Protein AF-A0A4R3YUC1-F1 (afdb_monomer_lite)

Organism: NCBI:txid1796628

Radius of gyration: 24.01 Å; chains: 1; bounding box: 69×37×68 Å

pLDDT: mean 78.68, std 10.31, ra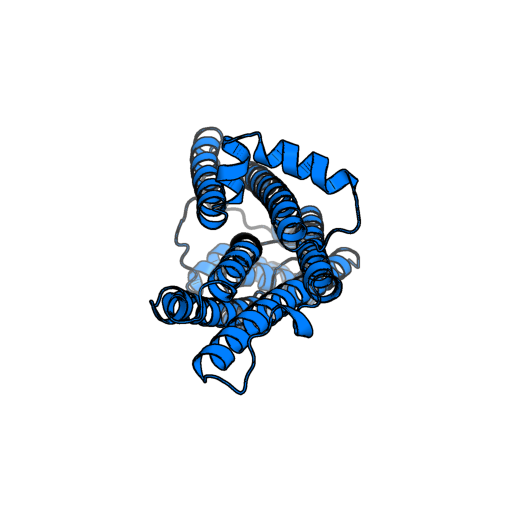nge [43.38, 93.25]

Foldseek 3Di:
DVFLVLLLLLLLLLLDAAPLSVVSSVVVSVVLVVCCVVDPDSLVSSVVVHDSVVVNVVSPRDDPDLFDFDVVQVVVLVVVLLVVLLVLLVVLLLQLCVVLVLDPDPCSVVVVVVLVVDPVSVVCSQCVQVVLVVSVVVSVVSSVVVCVVVPDDSDDPRDRDSVVSVVRDTSLFFDHCHVVVVLVVVVVVLVVVVCVLVPDCLLVVVDPPLSVLLSSLVSSLSSLSSVLVVLVVVVSPDRGDDPVNLVSLLVSLVVLLVSLVSCCPRSVCVNPNQDDPPPDPSSVVSNCSSVVSSVSSNVSSVVSNVSSVVSNVVVPVD

Sequence (318 aa):
MNDLLERYLGAVCSYFLGFKKKRVYDDLKYHIQSSVHQYDDLEDLLVNYGHPRSIALSYGYRPIIQHIFNPKVVSIIERIVLLISGIYLFFSTLFYLEQFNCLPFQDSHQVIATLNTSNIIALLLSHPFLVMISIAVIAIISLILADQKYKVSQEIDPLWSLQKLYDLPHQSHYPSHVAETIFMIIFTIFFIFYSIFFSRDIIIQIQHESYQMIHLMTYFFQPFIMIIFVDYIIDITKKIYTKKYLKYSTLINLFTLISLTIFVVNSGFLHDYLLPLNININYTFVNFFIIGALIMIYTISLYKLLRNLKSYRSLFRS

Structure (mmCIF, N/CA/C/O backbone):
data_AF-A0A4R3YUC1-F1
#
_entry.id   AF-A0A4R3YUC1-F1
#
loop_
_atom_site.group_PDB
_atom_site.id
_atom_site.type_symbol
_atom_site.label_atom_id
_atom_site.label_alt_id
_atom_site.label_comp_id
_atom_site.label_asym_id
_atom_site.label_entity_id
_atom_site.label_seq_id
_atom_site.pdbx_PDB_ins_code
_atom_site.Cartn_x
_atom_site.Cartn_y
_atom_site.Cartn_z
_atom_site.occupancy
_atom_site.B_iso_or_equiv
_atom_site.auth_seq_id
_atom_site.auth_comp_id
_atom_site.auth_asym_id
_atom_site.auth_atom_id
_atom_site.pdbx_PDB_model_num
ATOM 1 N N . MET A 1 1 ? -28.752 11.042 16.484 1.00 49.59 1 MET A N 1
ATOM 2 C CA . MET A 1 1 ? -29.026 9.598 16.665 1.00 49.59 1 MET A CA 1
ATOM 3 C C . MET A 1 1 ? -28.134 8.671 15.831 1.00 49.59 1 MET A C 1
ATOM 5 O O . MET A 1 1 ? -27.665 7.704 16.401 1.00 49.59 1 MET A O 1
ATOM 9 N N . ASN A 1 2 ? -27.820 8.934 14.550 1.00 69.19 2 ASN A N 1
ATOM 10 C CA . ASN A 1 2 ? -26.999 7.998 13.746 1.00 69.19 2 ASN A CA 1
ATOM 11 C C . ASN A 1 2 ? -25.473 8.053 13.972 1.00 69.19 2 ASN A C 1
ATOM 13 O O . ASN A 1 2 ? -24.810 7.047 13.759 1.00 69.19 2 ASN A O 1
ATOM 17 N N . ASP A 1 3 ? -24.892 9.183 14.386 1.00 82.19 3 ASP A N 1
ATOM 18 C CA . ASP A 1 3 ? -23.424 9.334 14.362 1.00 82.19 3 ASP A CA 1
ATOM 19 C C . ASP A 1 3 ? -22.695 8.415 15.360 1.00 82.19 3 ASP A C 1
ATOM 21 O O . ASP A 1 3 ? -21.723 7.755 15.006 1.00 82.19 3 ASP A O 1
ATOM 25 N N . LEU A 1 4 ? -23.201 8.291 16.592 1.00 86.56 4 LEU A N 1
ATOM 26 C CA . LEU A 1 4 ? -22.582 7.441 17.615 1.00 86.56 4 LEU A CA 1
ATOM 27 C C . LEU A 1 4 ? -22.633 5.950 17.246 1.00 86.56 4 LEU A C 1
ATOM 29 O O . LEU A 1 4 ? -21.645 5.233 17.408 1.00 86.56 4 LEU A O 1
ATOM 33 N N . LEU A 1 5 ? -23.758 5.507 16.674 1.00 88.81 5 LEU A N 1
ATOM 34 C CA . LEU A 1 5 ? -23.901 4.163 16.121 1.00 88.81 5 LEU A CA 1
ATOM 35 C C . LEU A 1 5 ? -22.882 3.922 15.001 1.00 88.81 5 LEU A C 1
ATOM 37 O O . LEU A 1 5 ? -22.186 2.912 15.016 1.00 88.81 5 LEU A O 1
ATOM 41 N N . GLU A 1 6 ? -22.744 4.852 14.054 1.00 88.81 6 GLU A N 1
ATOM 42 C CA . GLU A 1 6 ? -21.788 4.717 12.946 1.00 88.81 6 GLU A CA 1
ATOM 43 C C . GLU A 1 6 ? -20.324 4.737 13.416 1.00 88.81 6 GLU A C 1
ATOM 45 O O . GLU A 1 6 ? -19.490 4.008 12.867 1.00 88.81 6 GLU A O 1
ATOM 50 N N . ARG A 1 7 ? -19.996 5.506 14.464 1.00 87.62 7 ARG A N 1
ATOM 51 C CA . ARG A 1 7 ? -18.677 5.479 15.124 1.00 87.62 7 ARG A CA 1
ATOM 52 C C . ARG A 1 7 ? -18.388 4.121 15.750 1.00 87.62 7 ARG A C 1
ATOM 54 O O . ARG A 1 7 ? -17.305 3.569 15.540 1.00 87.62 7 ARG A O 1
ATOM 61 N N . TYR A 1 8 ? -19.358 3.570 16.474 1.00 89.31 8 TYR A N 1
ATOM 62 C CA . TYR A 1 8 ? -19.240 2.269 17.122 1.00 89.31 8 TYR A CA 1
ATOM 63 C C . TYR A 1 8 ? -19.122 1.125 16.107 1.00 89.31 8 TYR A C 1
ATOM 65 O O . TYR A 1 8 ? -18.185 0.324 16.169 1.00 89.31 8 TYR A O 1
ATOM 73 N N . LEU A 1 9 ? -20.007 1.102 15.106 1.00 89.75 9 LEU A N 1
ATOM 74 C CA . LEU A 1 9 ? -19.944 0.163 13.985 1.00 89.75 9 LEU A CA 1
ATOM 75 C C . LEU A 1 9 ? -18.605 0.283 13.250 1.00 89.75 9 LEU A C 1
ATOM 77 O O . LEU A 1 9 ? -17.975 -0.732 12.956 1.00 89.75 9 LEU A O 1
ATOM 81 N N . GLY A 1 10 ? -18.131 1.508 12.999 1.00 86.06 10 GLY A N 1
ATOM 82 C CA . GLY A 1 10 ? -16.818 1.777 12.412 1.00 86.06 10 GLY A CA 1
ATOM 83 C C . GLY A 1 10 ? -15.670 1.175 13.226 1.00 86.06 10 GLY A C 1
ATOM 84 O O . GLY A 1 10 ? -14.798 0.514 12.655 1.00 86.06 10 GLY A O 1
ATOM 85 N N . ALA A 1 11 ? -15.713 1.320 14.553 1.00 86.81 11 ALA A N 1
ATOM 86 C CA . ALA A 1 11 ? -14.717 0.772 15.469 1.00 86.81 11 ALA A CA 1
ATOM 87 C C . ALA A 1 11 ? -14.674 -0.764 15.437 1.00 86.81 11 ALA A C 1
ATOM 89 O O . ALA A 1 11 ? -13.589 -1.336 15.302 1.00 86.81 11 ALA A O 1
ATOM 90 N N . VAL A 1 12 ? -15.827 -1.441 15.497 1.00 88.56 12 VAL A N 1
ATOM 91 C CA . VAL A 1 12 ? -15.905 -2.914 15.398 1.00 88.56 12 VAL A CA 1
ATOM 92 C C . VAL A 1 12 ? -15.454 -3.385 14.015 1.00 88.56 12 VAL A C 1
ATOM 94 O O . VAL A 1 12 ? -14.638 -4.299 13.882 1.00 88.56 12 VAL A O 1
ATOM 97 N N . CYS A 1 13 ? -15.929 -2.721 12.963 1.00 87.94 13 CYS A N 1
ATOM 98 C CA . CYS A 1 13 ? -15.628 -3.088 11.585 1.00 87.94 13 CYS A CA 1
ATOM 99 C C . CYS A 1 13 ? -14.166 -2.828 11.200 1.00 87.94 13 CYS A C 1
ATOM 101 O O . CYS A 1 13 ? -13.683 -3.429 10.242 1.00 87.94 13 CYS A O 1
ATOM 103 N N . SER A 1 14 ? -13.438 -1.976 11.930 1.00 84.81 14 SER A N 1
ATOM 104 C CA . SER A 1 14 ? -12.004 -1.729 11.702 1.00 84.81 14 SER A CA 1
ATOM 105 C C . SER A 1 14 ? -11.128 -2.979 11.870 1.00 84.81 14 SER A C 1
ATOM 107 O O . SER A 1 14 ? -10.013 -3.020 11.358 1.00 84.81 14 SER A O 1
ATOM 109 N N . TYR A 1 15 ? -11.636 -4.015 12.546 1.00 84.12 15 TYR A N 1
ATOM 110 C CA . TYR A 1 15 ? -10.953 -5.298 12.732 1.00 84.12 15 TYR A CA 1
ATOM 111 C C . TYR A 1 15 ? -11.110 -6.262 11.547 1.00 84.12 15 TYR A C 1
ATOM 113 O O . TYR A 1 15 ? -10.447 -7.299 11.504 1.00 84.12 15 TYR A O 1
ATOM 121 N N . PHE A 1 16 ? -11.979 -5.949 10.586 1.00 84.62 16 PHE A N 1
ATOM 122 C CA . PHE A 1 16 ? -12.278 -6.812 9.448 1.00 84.62 16 PHE A CA 1
ATOM 123 C C . PHE A 1 16 ? -11.859 -6.161 8.130 1.00 84.62 16 PHE A C 1
ATOM 125 O O . PHE A 1 16 ? -11.948 -4.948 7.947 1.00 84.62 16 PHE A O 1
ATOM 132 N N . LEU A 1 17 ? -11.449 -6.996 7.176 1.00 77.88 17 LEU A N 1
ATOM 133 C CA . LEU A 1 17 ? -11.031 -6.579 5.839 1.00 77.88 17 LEU A CA 1
ATOM 134 C C . LEU A 1 17 ? -11.989 -7.130 4.775 1.00 77.88 17 LEU A C 1
ATOM 136 O O . LEU A 1 17 ? -12.653 -8.152 4.975 1.00 77.88 17 LEU A O 1
ATOM 140 N N . GLY A 1 18 ? -12.055 -6.446 3.632 1.00 76.06 18 GLY A N 1
ATOM 141 C CA . GLY A 1 18 ? -12.804 -6.902 2.459 1.00 76.06 18 GLY A CA 1
ATOM 142 C C . GLY A 1 18 ? -14.306 -7.096 2.705 1.00 76.06 18 GLY A C 1
ATOM 143 O O . GLY A 1 18 ? -14.942 -6.359 3.460 1.00 76.06 18 GLY A O 1
ATOM 144 N N . PHE A 1 19 ? -14.881 -8.116 2.065 1.00 77.81 19 PHE A N 1
ATOM 145 C CA . PHE A 1 19 ? -16.315 -8.426 2.142 1.00 77.81 19 PHE A CA 1
ATOM 146 C C . PHE A 1 19 ? -16.792 -8.807 3.548 1.00 77.81 19 PHE A C 1
ATOM 148 O O . PHE A 1 19 ? -17.942 -8.535 3.895 1.00 77.81 19 PHE A O 1
ATOM 155 N N . LYS A 1 20 ? -15.912 -9.376 4.387 1.00 84.00 20 LYS A N 1
ATOM 156 C CA . LYS A 1 20 ? -16.256 -9.718 5.775 1.00 84.00 20 LYS A CA 1
ATOM 157 C C . LYS A 1 20 ? -16.606 -8.465 6.580 1.00 84.00 20 LYS A C 1
ATOM 159 O O . LYS A 1 20 ? -17.561 -8.502 7.345 1.00 84.00 20 LYS A O 1
ATOM 164 N N . LYS A 1 21 ? -15.909 -7.346 6.340 1.00 86.25 21 LYS A N 1
ATOM 165 C CA . LYS A 1 21 ? -16.219 -6.050 6.963 1.00 86.25 21 LYS A CA 1
ATOM 166 C C . LYS A 1 21 ? -17.653 -5.607 6.678 1.00 86.25 21 LYS A C 1
ATOM 168 O O . LYS A 1 21 ? -18.358 -5.221 7.599 1.00 86.25 21 LYS A O 1
ATOM 173 N N . LYS A 1 22 ? -18.080 -5.690 5.412 1.00 85.25 22 LYS A N 1
ATOM 174 C CA . LYS A 1 22 ? -19.434 -5.296 5.000 1.00 85.25 22 LYS A CA 1
ATOM 175 C C . LYS A 1 22 ? -20.494 -6.188 5.648 1.00 85.25 22 LYS A C 1
ATOM 177 O O . LYS A 1 22 ? -21.447 -5.677 6.214 1.00 85.25 22 LYS A O 1
ATOM 182 N N . ARG A 1 23 ? -20.274 -7.506 5.639 1.00 88.50 23 ARG A N 1
ATOM 183 C CA . ARG A 1 23 ? -21.194 -8.467 6.261 1.00 88.50 23 ARG A CA 1
ATOM 184 C C . ARG A 1 23 ? -21.372 -8.211 7.759 1.00 88.50 23 ARG A C 1
ATOM 186 O O . ARG A 1 23 ? -22.499 -8.171 8.222 1.00 88.50 23 ARG A O 1
ATOM 193 N N . VAL A 1 24 ? -20.269 -8.014 8.489 1.00 90.00 24 VAL A N 1
ATOM 194 C CA . VAL A 1 24 ? -20.309 -7.709 9.931 1.00 90.00 24 VAL A CA 1
ATOM 195 C C . VAL A 1 24 ? -20.991 -6.367 10.190 1.00 90.00 24 VAL A C 1
ATOM 197 O O . VAL A 1 24 ? -21.750 -6.259 11.142 1.00 90.00 24 VAL A O 1
ATOM 200 N N . TYR A 1 25 ? -20.750 -5.359 9.347 1.00 90.69 25 TYR A N 1
ATOM 201 C CA . TYR A 1 25 ? -21.412 -4.061 9.464 1.00 90.69 25 TYR A CA 1
ATOM 202 C C . TYR A 1 25 ? -22.935 -4.185 9.340 1.00 90.69 25 TYR A C 1
ATOM 204 O O . TYR A 1 25 ? -23.648 -3.711 10.220 1.00 90.69 25 TYR A O 1
ATOM 212 N N . ASP A 1 26 ? -23.418 -4.828 8.272 1.00 91.19 26 ASP A N 1
ATOM 213 C CA . ASP A 1 26 ? -24.853 -4.957 7.995 1.00 91.19 26 ASP A CA 1
ATOM 214 C C . ASP A 1 26 ? -25.558 -5.764 9.103 1.00 91.19 26 ASP A C 1
ATOM 216 O O . ASP A 1 26 ? -26.603 -5.351 9.606 1.00 91.19 26 ASP A O 1
ATOM 220 N N . ASP A 1 27 ? -24.940 -6.866 9.535 1.00 92.44 27 ASP A N 1
ATOM 221 C CA . ASP A 1 27 ? -25.462 -7.762 10.572 1.00 92.44 27 ASP A CA 1
ATOM 222 C C . ASP A 1 27 ? -25.497 -7.093 11.956 1.00 92.44 27 ASP A C 1
ATOM 224 O O . ASP A 1 27 ? -26.537 -7.037 12.615 1.00 92.44 27 ASP A O 1
ATOM 228 N N . LEU A 1 28 ? -24.386 -6.476 12.375 1.00 92.31 28 LEU A N 1
ATOM 229 C CA . LEU A 1 28 ? -24.307 -5.784 13.663 1.00 92.31 28 LEU A CA 1
ATOM 230 C C . LEU A 1 28 ? -25.253 -4.580 13.714 1.00 92.31 28 LEU A C 1
ATOM 232 O O . LEU A 1 28 ? -25.885 -4.337 14.742 1.00 92.31 28 LEU A O 1
ATOM 236 N N . LYS A 1 29 ? -25.377 -3.836 12.610 1.00 93.25 29 LYS A N 1
ATOM 237 C CA . LYS A 1 29 ? -26.309 -2.710 12.516 1.00 93.25 29 LYS A CA 1
ATOM 238 C C . LYS A 1 29 ? -27.751 -3.174 12.668 1.00 93.25 29 LYS A C 1
ATOM 240 O O . LYS A 1 29 ? -28.488 -2.565 13.440 1.00 93.25 29 LYS A O 1
ATOM 245 N N . TYR A 1 30 ? -28.128 -4.253 11.984 1.00 92.12 30 TYR A N 1
ATOM 246 C CA . TYR A 1 30 ? -29.455 -4.847 12.106 1.00 92.12 30 TYR A CA 1
ATOM 247 C C . TYR A 1 30 ? -29.741 -5.292 13.545 1.00 92.12 30 TYR A C 1
ATOM 249 O O . TYR A 1 30 ? -30.767 -4.916 14.114 1.00 92.12 30 TYR A O 1
ATOM 257 N N . HIS A 1 31 ? -28.802 -6.008 14.169 1.00 90.31 31 HIS A N 1
ATOM 258 C CA . HIS A 1 31 ? -28.939 -6.456 15.553 1.00 90.31 31 HIS A CA 1
ATOM 259 C C . HIS A 1 31 ? -29.117 -5.297 16.536 1.00 90.31 31 HIS A C 1
ATOM 261 O O . HIS A 1 31 ? -30.071 -5.309 17.319 1.00 90.31 31 HIS A O 1
ATOM 267 N N . ILE A 1 32 ? -28.264 -4.271 16.463 1.00 89.62 32 ILE A N 1
ATOM 268 C CA . ILE A 1 32 ? -28.374 -3.104 17.345 1.00 89.62 32 ILE A CA 1
ATOM 269 C C . ILE A 1 32 ? -29.718 -2.406 17.127 1.00 89.62 32 ILE A C 1
ATOM 271 O O . ILE A 1 32 ? -30.440 -2.189 18.092 1.00 89.62 32 ILE A O 1
ATOM 275 N N . GLN A 1 33 ? -30.098 -2.126 15.875 1.00 89.19 33 GLN A N 1
ATOM 276 C CA . GLN A 1 33 ? -31.357 -1.443 15.549 1.00 89.19 33 GLN A CA 1
ATOM 277 C C . GLN A 1 33 ? -32.595 -2.219 16.013 1.00 89.19 33 GLN A C 1
ATOM 279 O O . GLN A 1 33 ? -33.532 -1.606 16.517 1.00 89.19 33 GLN A O 1
ATOM 284 N N . SER A 1 34 ? -32.581 -3.551 15.912 1.00 88.19 34 SER A N 1
ATOM 285 C CA . SER A 1 34 ? -33.669 -4.408 16.406 1.00 88.19 34 SER A CA 1
ATOM 286 C C . SER A 1 34 ? -33.798 -4.421 17.935 1.00 88.19 34 SER A C 1
ATOM 288 O O . SER A 1 34 ? -34.873 -4.709 18.456 1.00 88.19 34 SER A O 1
ATOM 290 N N . SER A 1 35 ? -32.724 -4.069 18.647 1.00 86.31 35 SER A N 1
ATOM 291 C CA . SER A 1 35 ? -32.647 -4.110 20.111 1.00 86.31 35 SER A CA 1
ATOM 292 C C . SER A 1 35 ? -32.852 -2.737 20.759 1.00 86.31 35 SER A C 1
ATOM 294 O O . SER A 1 35 ? -33.015 -2.665 21.972 1.00 86.31 35 SER A O 1
ATOM 296 N N . VAL A 1 36 ? -32.893 -1.647 19.976 1.00 85.12 36 VAL A N 1
ATOM 297 C CA . VAL A 1 36 ? -33.047 -0.265 20.484 1.00 85.12 36 VAL A CA 1
ATOM 298 C C . VAL A 1 36 ? -34.280 -0.109 21.371 1.00 85.12 36 VAL A C 1
ATOM 300 O O . VAL A 1 36 ? -34.218 0.583 22.373 1.00 85.12 36 VAL A O 1
ATOM 303 N N . HIS A 1 37 ? -35.384 -0.786 21.050 1.00 84.50 37 HIS A N 1
ATOM 304 C CA . HIS A 1 37 ? -36.632 -0.686 21.816 1.00 84.50 37 HIS A CA 1
ATOM 305 C C . HIS A 1 37 ? -36.557 -1.271 23.236 1.00 84.50 37 HIS A C 1
ATOM 307 O O . HIS A 1 37 ? -37.489 -1.081 24.010 1.00 84.50 37 HIS A O 1
ATOM 313 N N . GLN A 1 38 ? -35.497 -2.016 23.565 1.00 84.19 38 GLN A N 1
ATOM 314 C CA . GLN A 1 38 ? -35.304 -2.647 24.876 1.00 84.19 38 GLN A CA 1
ATOM 315 C C . GLN A 1 38 ? -34.492 -1.778 25.848 1.00 84.19 38 GLN A C 1
ATOM 317 O O . GLN A 1 38 ? -34.263 -2.200 26.979 1.00 84.19 38 GLN A O 1
ATOM 322 N N . TYR A 1 39 ? -34.034 -0.604 25.409 1.00 83.38 39 TYR A N 1
ATOM 323 C CA . TYR A 1 39 ? -33.166 0.286 26.172 1.00 83.38 39 TYR A CA 1
ATOM 324 C C . TYR A 1 39 ? -33.732 1.701 26.163 1.00 83.38 39 TYR A C 1
ATOM 326 O O . TYR A 1 39 ? -34.324 2.124 25.170 1.00 83.38 39 TYR A O 1
ATOM 334 N N . ASP A 1 40 ? -33.515 2.421 27.262 1.00 79.38 40 ASP A N 1
ATOM 335 C CA . ASP A 1 40 ? -33.959 3.809 27.397 1.00 79.38 40 ASP A CA 1
ATOM 336 C C . ASP A 1 40 ? -33.212 4.716 26.410 1.00 79.38 40 ASP A C 1
ATOM 338 O O . ASP A 1 40 ? -33.832 5.540 25.739 1.00 79.38 40 ASP A O 1
ATOM 342 N N . ASP A 1 41 ? -31.905 4.480 26.234 1.00 84.19 41 ASP A N 1
ATOM 343 C CA . ASP A 1 41 ? -31.047 5.228 25.320 1.00 84.19 41 ASP A CA 1
ATOM 344 C C . ASP A 1 41 ? -30.102 4.331 24.499 1.00 84.19 41 ASP A C 1
ATOM 346 O O . ASP A 1 41 ? -29.635 3.268 24.920 1.00 84.19 41 ASP A O 1
ATOM 350 N N . LEU A 1 42 ? -29.756 4.804 23.294 1.00 84.81 42 LEU A N 1
ATOM 351 C CA . LEU A 1 42 ? -28.799 4.137 22.399 1.00 84.81 42 LEU A CA 1
ATOM 352 C C . LEU A 1 42 ? -27.397 4.035 23.023 1.00 84.81 42 LEU A C 1
ATOM 354 O O . LEU A 1 42 ? -26.642 3.117 22.718 1.00 84.81 42 LEU A O 1
ATOM 358 N N . GLU A 1 43 ? -27.028 4.991 23.865 1.00 86.88 43 GLU A N 1
ATOM 359 C CA . GLU A 1 43 ? -25.722 5.039 24.520 1.00 86.88 43 GLU A CA 1
ATOM 360 C C . GLU A 1 43 ? -25.552 3.874 25.492 1.00 86.88 43 GLU A C 1
ATOM 362 O O . GLU A 1 43 ? -24.566 3.140 25.399 1.00 86.88 43 GLU A O 1
ATOM 367 N N . ASP A 1 44 ? -26.562 3.634 26.328 1.00 84.44 44 ASP A N 1
ATOM 368 C CA . ASP A 1 44 ? -26.598 2.506 27.256 1.00 84.44 44 ASP A CA 1
ATOM 369 C C . ASP A 1 44 ? -26.596 1.171 26.515 1.00 84.44 44 ASP A C 1
ATOM 371 O O . ASP A 1 44 ? -25.886 0.241 26.908 1.00 84.44 44 ASP A O 1
ATOM 375 N N . LEU A 1 45 ? -27.312 1.081 25.390 1.00 87.50 45 LEU A N 1
ATOM 376 C CA . LEU A 1 45 ? -27.249 -0.086 24.513 1.00 87.50 45 LEU A CA 1
ATOM 377 C C . LEU A 1 45 ? -25.812 -0.353 24.036 1.00 87.50 45 LEU A C 1
ATOM 379 O O . LEU A 1 45 ? -25.309 -1.470 24.165 1.00 87.50 45 LEU A O 1
ATOM 383 N N . LEU A 1 46 ? -25.126 0.662 23.504 1.00 87.31 46 LEU A N 1
ATOM 384 C CA . LEU A 1 46 ? -23.765 0.527 22.970 1.00 87.31 46 LEU A CA 1
ATOM 385 C C . LEU A 1 46 ? -22.715 0.256 24.061 1.00 87.31 46 LEU A C 1
ATOM 387 O O . LEU A 1 46 ? -21.730 -0.448 23.811 1.00 87.31 46 LEU A O 1
ATOM 391 N N . VAL A 1 47 ? -22.910 0.782 25.272 1.00 86.56 47 VAL A N 1
ATOM 392 C CA . VAL A 1 47 ? -22.074 0.441 26.433 1.00 86.56 47 VAL A CA 1
ATOM 393 C C . VAL A 1 47 ? -22.292 -1.020 26.834 1.00 86.56 47 VAL A C 1
ATOM 395 O O . VAL A 1 47 ? -21.311 -1.743 27.018 1.00 86.56 47 VAL A O 1
ATOM 398 N N . ASN A 1 48 ? -23.541 -1.491 26.872 1.00 86.25 48 ASN A N 1
ATOM 399 C CA . ASN A 1 48 ? -23.876 -2.875 27.224 1.00 86.25 48 ASN A CA 1
ATOM 400 C C . ASN A 1 48 ? -23.407 -3.904 26.186 1.00 86.25 48 ASN A C 1
ATOM 402 O O . ASN A 1 48 ? -22.996 -5.004 26.553 1.00 86.25 48 ASN A O 1
ATOM 406 N N . TYR A 1 49 ? -23.390 -3.542 24.901 1.00 85.25 49 TYR A N 1
ATOM 407 C CA . TYR A 1 49 ? -22.776 -4.358 23.847 1.00 85.25 49 TYR A CA 1
ATOM 408 C C . TYR A 1 49 ? -21.267 -4.586 24.078 1.00 85.25 49 TYR A C 1
ATOM 410 O O . TYR A 1 49 ? -20.713 -5.613 23.675 1.00 85.25 49 TYR A O 1
ATOM 418 N N . GLY A 1 50 ? -20.602 -3.663 24.775 1.00 85.56 50 GLY A N 1
ATOM 419 C CA . GLY A 1 50 ? -19.238 -3.825 25.265 1.00 85.56 50 GLY A CA 1
ATOM 420 C C . GLY A 1 50 ? -18.158 -3.283 24.330 1.00 85.56 50 GLY A C 1
ATOM 421 O O . GLY A 1 50 ? -18.406 -2.562 23.364 1.00 85.56 50 GLY A O 1
ATOM 422 N N . HIS A 1 51 ? -16.902 -3.606 24.639 1.00 87.12 51 HIS A N 1
ATOM 423 C CA . HIS A 1 51 ? -15.755 -3.048 23.925 1.00 87.12 51 HIS A CA 1
ATOM 424 C C . HIS A 1 51 ? -15.706 -3.522 22.450 1.00 87.12 51 HIS A C 1
ATOM 426 O O . HIS A 1 51 ? -15.803 -4.729 22.197 1.00 87.12 51 HIS A O 1
ATOM 432 N N . PRO A 1 52 ? -15.430 -2.642 21.459 1.00 86.94 52 PRO A N 1
ATOM 433 C CA . PRO A 1 52 ? -15.468 -2.995 20.034 1.00 86.94 52 PRO A CA 1
ATOM 434 C C . PRO A 1 52 ? -14.597 -4.195 19.630 1.00 86.94 52 PRO A C 1
ATOM 436 O O . PRO A 1 52 ? -14.961 -4.987 18.762 1.00 86.94 52 PRO A O 1
ATOM 439 N N . ARG A 1 53 ? -13.436 -4.362 20.281 1.00 83.88 53 ARG A N 1
ATOM 440 C CA . ARG A 1 53 ? -12.553 -5.527 20.073 1.00 83.88 53 ARG A CA 1
ATOM 441 C C . ARG A 1 53 ? -13.204 -6.838 20.523 1.00 83.88 53 ARG A C 1
ATOM 443 O O . ARG A 1 53 ? -12.997 -7.853 19.869 1.00 83.88 53 ARG A O 1
ATOM 450 N N . SER A 1 54 ? -13.949 -6.824 21.625 1.00 85.06 54 SER A N 1
ATOM 451 C CA . SER A 1 54 ? -14.612 -8.014 22.170 1.00 85.06 54 SER A CA 1
ATOM 452 C C . SER A 1 54 ? -15.716 -8.486 21.231 1.00 85.06 54 SER A C 1
ATOM 454 O O . SER A 1 54 ? -15.790 -9.672 20.919 1.00 85.06 54 SER A O 1
ATOM 456 N N . ILE A 1 55 ? -16.482 -7.547 20.672 1.00 87.69 55 ILE A N 1
ATOM 457 C CA . ILE A 1 55 ? -17.450 -7.851 19.613 1.00 87.69 55 ILE A CA 1
ATOM 458 C C . ILE A 1 55 ? -16.748 -8.350 18.355 1.00 87.69 55 ILE A C 1
ATOM 460 O O . ILE A 1 55 ? -17.154 -9.346 17.769 1.00 87.69 55 ILE A O 1
ATOM 464 N N . ALA A 1 56 ? -15.649 -7.722 17.935 1.00 86.88 56 ALA A N 1
ATOM 465 C CA . ALA A 1 56 ? -14.915 -8.233 16.783 1.00 86.88 56 ALA A CA 1
ATOM 466 C C . ALA A 1 56 ? -14.489 -9.703 16.991 1.00 86.88 56 ALA A C 1
ATOM 468 O O . ALA A 1 56 ? -14.617 -10.516 16.075 1.00 86.88 56 ALA A O 1
ATOM 469 N N . LEU A 1 57 ? -14.037 -10.075 18.195 1.00 85.81 57 LEU A N 1
ATOM 470 C CA . LEU A 1 57 ? -13.701 -11.463 18.531 1.00 85.81 57 LEU A CA 1
ATOM 471 C C . LEU A 1 57 ? -14.917 -12.404 18.438 1.00 85.81 57 LEU A C 1
ATOM 473 O O . LEU A 1 57 ? -14.757 -13.512 17.923 1.00 85.81 57 LEU A O 1
ATOM 477 N N . SER A 1 58 ? -16.113 -11.980 18.870 1.00 87.00 58 SER A N 1
ATOM 478 C CA . SER A 1 58 ? -17.333 -12.800 18.763 1.00 87.00 58 SER A CA 1
ATOM 479 C C . SER A 1 58 ? -17.773 -13.009 17.309 1.00 87.00 58 SER A C 1
ATOM 481 O O . SER A 1 58 ? -18.132 -14.122 16.934 1.00 87.00 58 SER A O 1
ATOM 483 N N . TYR A 1 59 ? -17.596 -12.004 16.448 1.00 86.44 59 TYR A N 1
ATOM 484 C CA . TYR A 1 59 ? -17.791 -12.102 14.991 1.00 86.44 59 TYR A CA 1
ATOM 485 C C . TYR A 1 59 ? -16.638 -12.831 14.257 1.00 86.44 59 TYR A C 1
ATOM 487 O O . TYR A 1 59 ? -16.522 -12.820 13.022 1.00 86.44 59 TYR A O 1
ATOM 495 N N . GLY A 1 60 ? -15.747 -13.489 15.004 1.00 84.50 60 GLY A N 1
ATOM 496 C CA . GLY A 1 60 ? -14.695 -14.343 14.464 1.00 84.50 60 GLY A CA 1
ATOM 497 C C . GLY A 1 60 ? -13.488 -13.579 13.920 1.00 84.50 60 GLY A C 1
ATOM 498 O O . GLY A 1 60 ? -12.851 -14.044 12.969 1.00 84.50 60 GLY A O 1
ATOM 499 N N . TYR A 1 61 ? -13.173 -12.401 14.462 1.00 82.44 61 TYR A N 1
ATOM 500 C CA . TYR A 1 61 ? -11.837 -11.820 14.327 1.00 82.44 61 TYR A CA 1
ATOM 501 C C . TYR A 1 61 ? -10.833 -12.712 15.066 1.00 82.44 61 TYR A C 1
ATOM 503 O O . TYR A 1 61 ? -11.005 -13.024 16.243 1.00 82.44 61 TYR A O 1
ATOM 511 N N . ARG A 1 62 ? -9.776 -13.140 14.376 1.00 79.12 62 ARG A N 1
ATOM 512 C CA . ARG A 1 62 ? -8.686 -13.931 14.956 1.00 79.12 62 ARG A CA 1
ATOM 513 C C . ARG A 1 62 ? -7.367 -13.244 14.592 1.00 79.12 62 ARG A C 1
ATOM 515 O O . ARG A 1 62 ? -6.943 -13.356 13.443 1.00 79.12 62 ARG A O 1
ATOM 522 N N . PRO A 1 63 ? -6.756 -12.472 15.508 1.00 72.50 63 PRO A N 1
ATOM 523 C CA . PRO A 1 63 ? -5.480 -11.828 15.227 1.00 72.50 63 PRO A CA 1
ATOM 524 C C . PRO A 1 63 ? -4.374 -12.882 15.103 1.00 72.50 63 PRO A C 1
ATOM 526 O O . PRO A 1 63 ? -4.300 -13.791 15.926 1.00 72.50 63 PRO A O 1
ATOM 529 N N . ILE A 1 64 ? -3.500 -12.727 14.105 1.00 67.38 64 ILE A N 1
ATOM 530 C CA . ILE A 1 64 ? -2.315 -13.586 13.922 1.00 67.38 64 ILE A CA 1
ATOM 531 C C . ILE A 1 64 ? -1.325 -13.376 15.076 1.00 67.38 64 ILE A C 1
ATOM 533 O O . ILE A 1 64 ? -0.736 -14.325 15.580 1.00 67.38 64 ILE A O 1
ATOM 537 N N . ILE A 1 65 ? -1.183 -12.127 15.530 1.00 67.50 65 ILE A N 1
ATOM 538 C CA . ILE A 1 65 ? -0.361 -11.748 16.680 1.00 67.50 65 ILE A CA 1
ATOM 539 C C . ILE A 1 65 ? -1.282 -11.094 17.709 1.00 67.50 65 ILE A C 1
ATOM 541 O O . ILE A 1 65 ? -1.907 -10.071 17.432 1.00 67.50 65 ILE A O 1
ATOM 545 N N . GLN A 1 66 ? -1.391 -11.698 18.893 1.00 68.44 66 GLN A N 1
ATOM 546 C CA . GLN A 1 66 ? -2.201 -11.154 19.993 1.00 68.44 66 GLN A CA 1
ATOM 547 C C . GLN A 1 66 ? -1.508 -9.996 20.722 1.00 68.44 66 GLN A C 1
ATOM 549 O O . GLN A 1 66 ? -2.190 -9.190 21.360 1.00 68.44 66 GLN A O 1
ATOM 554 N N . HIS A 1 67 ? -0.182 -9.914 20.586 1.00 75.94 67 HIS A N 1
ATOM 555 C CA . HIS A 1 67 ? 0.670 -8.914 21.216 1.00 75.94 67 HIS A CA 1
ATOM 556 C C . HIS A 1 67 ? 0.335 -7.496 20.751 1.00 75.94 67 HIS A C 1
ATOM 558 O O . HIS A 1 67 ? 0.285 -7.203 19.552 1.00 75.94 67 HIS A O 1
ATOM 564 N N . ILE A 1 68 ? 0.115 -6.610 21.716 1.00 75.75 68 ILE A N 1
ATOM 565 C CA . ILE A 1 68 ? -0.145 -5.193 21.495 1.00 75.75 68 ILE A CA 1
ATOM 566 C C . ILE A 1 68 ? 1.194 -4.465 21.562 1.00 75.75 68 ILE A C 1
ATOM 568 O O . ILE A 1 68 ? 1.744 -4.255 22.643 1.00 75.75 68 ILE A O 1
ATOM 572 N N . PHE A 1 69 ? 1.695 -4.064 20.395 1.00 77.75 69 PHE A N 1
ATOM 573 C CA . PHE A 1 69 ? 2.879 -3.218 20.297 1.00 77.75 69 PHE A CA 1
ATOM 574 C C . PHE A 1 69 ? 2.593 -1.805 20.797 1.00 77.75 69 PHE A C 1
ATOM 576 O O . PHE A 1 69 ? 1.499 -1.262 20.596 1.00 77.75 69 PHE A O 1
ATOM 583 N N . ASN A 1 70 ? 3.607 -1.169 21.381 1.00 81.25 70 ASN A N 1
ATOM 584 C CA . ASN A 1 70 ? 3.492 0.214 21.826 1.00 81.25 70 ASN A CA 1
ATOM 585 C C . ASN A 1 70 ? 3.168 1.161 20.644 1.00 81.25 70 ASN A C 1
ATOM 587 O O . ASN A 1 70 ? 4.000 1.325 19.744 1.00 81.25 70 ASN A O 1
ATOM 591 N N . PRO A 1 71 ? 2.011 1.855 20.640 1.00 79.06 71 PRO A N 1
ATOM 592 C CA . PRO A 1 71 ? 1.576 2.660 19.496 1.00 79.06 71 PRO A CA 1
ATOM 593 C C . PRO A 1 71 ? 2.515 3.837 19.199 1.00 79.06 71 PRO A C 1
ATOM 595 O O . PRO A 1 71 ? 2.636 4.259 18.046 1.00 79.06 71 PRO A O 1
ATOM 598 N N . LYS A 1 72 ? 3.221 4.357 20.215 1.00 81.62 72 LYS A N 1
ATOM 599 C CA . LYS A 1 72 ? 4.222 5.418 20.023 1.00 81.62 72 LYS A CA 1
ATOM 600 C C . LYS A 1 72 ? 5.436 4.888 19.261 1.00 81.62 72 LYS A C 1
ATOM 602 O O . LYS A 1 72 ? 5.888 5.540 18.324 1.00 81.62 72 LYS A O 1
ATOM 607 N N . VAL A 1 73 ? 5.918 3.699 19.630 1.00 84.06 73 VAL A N 1
ATOM 608 C CA . VAL A 1 73 ? 7.052 3.028 18.974 1.00 84.06 73 VAL A CA 1
ATOM 609 C C . VAL A 1 73 ? 6.695 2.657 17.538 1.00 84.06 73 VAL A C 1
ATOM 611 O O . VAL A 1 73 ? 7.441 3.004 16.623 1.00 84.06 73 VAL A O 1
ATOM 614 N N . VAL A 1 74 ? 5.520 2.054 17.325 1.00 83.44 74 VAL A N 1
ATOM 615 C CA . VAL A 1 74 ? 5.010 1.724 15.983 1.00 83.44 74 VAL A CA 1
ATOM 616 C C . VAL A 1 74 ? 4.970 2.973 15.102 1.00 83.44 74 VAL A C 1
ATOM 618 O O . VAL A 1 74 ? 5.491 2.951 13.991 1.00 83.44 74 VAL A O 1
ATOM 621 N N . SER A 1 75 ? 4.437 4.093 15.607 1.00 81.00 75 SER A N 1
ATOM 622 C CA . SER A 1 75 ? 4.373 5.336 14.828 1.00 81.00 75 SER A CA 1
ATOM 623 C C . SER A 1 75 ? 5.752 5.918 14.495 1.00 81.00 75 SER A C 1
ATOM 625 O O . SER A 1 75 ? 5.903 6.541 13.443 1.00 81.00 75 SER A O 1
ATOM 627 N N . ILE A 1 76 ? 6.752 5.750 15.364 1.00 84.31 76 ILE A N 1
ATOM 628 C CA . ILE A 1 76 ? 8.127 6.196 15.095 1.00 84.31 76 ILE A CA 1
ATOM 629 C C . ILE A 1 76 ? 8.749 5.342 13.989 1.00 84.31 76 ILE A C 1
ATOM 631 O O . ILE A 1 76 ? 9.256 5.893 13.013 1.00 84.31 76 ILE A O 1
ATOM 635 N N . ILE A 1 77 ? 8.669 4.017 14.116 1.00 85.31 77 ILE A N 1
ATOM 636 C CA . ILE A 1 77 ? 9.249 3.083 13.144 1.00 85.31 77 ILE A CA 1
ATOM 637 C C . ILE A 1 77 ? 8.583 3.248 11.783 1.00 85.31 77 ILE A C 1
ATOM 639 O O . ILE A 1 77 ? 9.279 3.360 10.782 1.00 85.31 77 ILE A O 1
ATOM 643 N N . GLU A 1 78 ? 7.257 3.376 11.746 1.00 82.94 78 GLU A N 1
ATOM 644 C CA . GLU A 1 78 ? 6.509 3.654 10.519 1.00 82.94 78 GLU A CA 1
ATOM 645 C C . GLU A 1 78 ? 7.048 4.898 9.795 1.00 82.94 78 GLU A C 1
ATOM 647 O O . GLU A 1 78 ? 7.289 4.863 8.590 1.00 82.94 78 GLU A O 1
ATOM 652 N N . ARG A 1 79 ? 7.299 5.996 10.522 1.00 83.00 79 ARG A N 1
ATOM 653 C CA . ARG A 1 79 ? 7.855 7.221 9.923 1.00 83.00 79 ARG A CA 1
ATOM 654 C C . ARG A 1 79 ? 9.258 7.010 9.379 1.00 83.00 79 ARG A C 1
ATOM 656 O O . ARG A 1 79 ? 9.558 7.524 8.308 1.00 83.00 79 ARG A O 1
ATOM 663 N N . ILE A 1 80 ? 10.102 6.288 10.113 1.00 86.12 80 ILE A N 1
ATOM 664 C CA . ILE A 1 80 ? 11.472 5.994 9.685 1.00 86.12 80 ILE A CA 1
ATOM 665 C C . ILE A 1 80 ? 11.445 5.143 8.413 1.00 86.12 80 ILE A C 1
ATOM 667 O O . ILE A 1 80 ? 12.114 5.488 7.445 1.00 86.12 80 ILE A O 1
ATOM 671 N N . VAL A 1 81 ? 10.621 4.094 8.375 1.00 86.19 81 VAL A N 1
ATOM 672 C CA . VAL A 1 81 ? 10.471 3.219 7.203 1.00 86.19 81 VAL A CA 1
ATOM 673 C C . VAL A 1 81 ? 9.978 3.998 5.993 1.00 86.19 81 VAL A C 1
ATOM 675 O O . VAL A 1 81 ? 10.573 3.883 4.923 1.00 86.19 81 VAL A O 1
ATOM 678 N N . LEU A 1 82 ? 8.937 4.821 6.149 1.00 82.06 82 LEU A N 1
ATOM 679 C CA . LEU A 1 82 ? 8.411 5.642 5.055 1.00 82.06 82 LEU A CA 1
ATOM 680 C C . LEU A 1 82 ? 9.439 6.666 4.560 1.00 82.06 82 LEU A C 1
ATOM 682 O O . LEU A 1 82 ? 9.555 6.877 3.355 1.00 82.06 82 LEU A O 1
ATOM 686 N N . LEU A 1 83 ? 10.202 7.280 5.467 1.00 84.62 83 LEU A N 1
ATOM 687 C CA . LEU A 1 83 ? 11.233 8.255 5.117 1.00 84.62 83 LEU A CA 1
ATOM 688 C C . LEU A 1 83 ? 12.396 7.599 4.367 1.00 84.62 83 LEU A C 1
ATOM 690 O O . LEU A 1 83 ? 12.763 8.074 3.297 1.00 84.62 83 LEU A O 1
ATOM 694 N N . ILE A 1 84 ? 12.935 6.492 4.884 1.00 86.50 84 ILE A N 1
ATOM 695 C CA . ILE A 1 84 ? 14.035 5.762 4.239 1.00 86.50 84 ILE A CA 1
ATOM 696 C C . ILE A 1 84 ? 13.581 5.211 2.882 1.00 86.50 84 ILE A C 1
ATOM 698 O O . ILE A 1 84 ? 14.292 5.376 1.896 1.00 86.50 84 ILE A O 1
ATOM 702 N N . SER A 1 85 ? 12.378 4.632 2.805 1.00 83.50 85 SER A N 1
ATOM 703 C CA . SER A 1 85 ? 11.821 4.118 1.545 1.00 83.50 85 SER A CA 1
ATOM 704 C C . SER A 1 85 ? 11.594 5.233 0.524 1.00 83.50 85 SER A C 1
ATOM 706 O O . SER A 1 85 ? 11.861 5.045 -0.658 1.00 83.50 85 SER A O 1
ATOM 708 N N . GLY A 1 86 ? 11.137 6.410 0.964 1.00 82.44 86 GLY A N 1
ATOM 709 C CA . GLY A 1 86 ? 10.961 7.575 0.097 1.00 82.44 86 GLY A CA 1
ATOM 710 C C . GLY A 1 86 ? 12.287 8.130 -0.430 1.00 82.44 86 GLY A C 1
ATOM 711 O O . GLY A 1 86 ? 12.392 8.429 -1.617 1.00 82.44 86 GLY A O 1
ATOM 712 N N . ILE A 1 87 ? 13.311 8.217 0.425 1.00 85.19 87 ILE A N 1
ATOM 713 C CA . ILE A 1 87 ? 14.669 8.614 0.019 1.00 85.19 87 ILE A CA 1
ATOM 714 C C . ILE A 1 87 ? 15.236 7.609 -0.986 1.00 85.19 87 ILE A C 1
ATOM 716 O O . ILE A 1 87 ? 15.768 8.005 -2.022 1.00 85.19 87 ILE A O 1
ATOM 720 N N . TYR A 1 88 ? 15.086 6.314 -0.707 1.00 86.00 88 TYR A N 1
ATOM 721 C CA . TYR A 1 88 ? 15.532 5.258 -1.607 1.00 86.00 88 TYR A CA 1
ATOM 722 C C . TYR A 1 88 ? 14.841 5.348 -2.973 1.00 86.00 88 TYR A C 1
ATOM 724 O O . TYR A 1 88 ? 15.509 5.351 -4.006 1.00 86.00 88 TYR A O 1
ATOM 732 N N . LEU A 1 89 ? 13.513 5.499 -2.979 1.00 85.88 89 LEU A N 1
ATOM 733 C CA . LEU A 1 89 ? 12.730 5.668 -4.200 1.00 85.88 89 LEU A CA 1
ATOM 734 C C . LEU A 1 89 ? 13.200 6.885 -5.007 1.00 85.88 89 LEU A C 1
ATOM 736 O O . LEU A 1 89 ? 13.316 6.791 -6.227 1.00 85.88 89 LEU A O 1
ATOM 740 N N . PHE A 1 90 ? 13.494 8.005 -4.344 1.00 84.88 90 PHE A N 1
ATOM 741 C CA . PHE A 1 90 ? 13.985 9.217 -4.997 1.00 84.88 90 PHE A CA 1
ATOM 742 C C . PHE A 1 90 ? 15.319 8.985 -5.714 1.00 84.88 90 PHE A C 1
ATOM 744 O O . PHE A 1 90 ? 15.420 9.245 -6.913 1.00 84.88 90 PHE A O 1
ATOM 751 N N . PHE A 1 91 ? 16.320 8.441 -5.015 1.00 82.69 91 PHE A N 1
ATOM 752 C CA . PHE A 1 91 ? 17.632 8.176 -5.612 1.00 82.69 91 PHE A CA 1
ATOM 753 C C . PHE A 1 91 ? 17.581 7.091 -6.689 1.00 82.69 91 PHE A C 1
ATOM 755 O O . PHE A 1 91 ? 18.216 7.245 -7.728 1.00 82.69 91 PHE A O 1
ATOM 762 N N . SER A 1 92 ? 16.784 6.038 -6.487 1.00 82.56 92 SER A N 1
ATOM 763 C CA . SER A 1 92 ? 16.561 4.998 -7.497 1.00 82.56 92 SER A CA 1
ATOM 764 C C . SER A 1 92 ? 15.922 5.572 -8.761 1.00 82.56 92 SER A C 1
ATOM 766 O O . SER A 1 92 ? 16.389 5.315 -9.867 1.00 82.56 92 SER A O 1
ATOM 768 N N . THR A 1 93 ? 14.919 6.434 -8.602 1.00 83.62 93 THR A N 1
ATOM 769 C CA . THR A 1 93 ? 14.274 7.111 -9.730 1.00 83.62 93 THR A CA 1
ATOM 770 C C . THR A 1 93 ? 15.255 8.006 -10.481 1.00 83.62 93 THR A C 1
ATOM 772 O O . THR A 1 93 ? 15.300 7.946 -11.705 1.00 83.62 93 THR A O 1
ATOM 775 N N . LEU A 1 94 ? 16.047 8.819 -9.773 1.00 81.38 94 LEU A N 1
ATOM 776 C CA . LEU A 1 94 ? 17.048 9.682 -10.406 1.00 81.38 94 LEU A CA 1
ATOM 777 C C . LEU A 1 94 ? 18.081 8.874 -11.190 1.00 81.38 94 LEU A C 1
ATOM 779 O O . LEU A 1 94 ? 18.364 9.210 -12.335 1.00 81.38 94 LEU A O 1
ATOM 783 N N . PHE A 1 95 ? 18.596 7.803 -10.586 1.00 78.44 95 PHE A N 1
ATOM 784 C CA . PHE A 1 95 ? 19.577 6.927 -11.212 1.00 78.44 95 PHE A CA 1
ATOM 785 C C . PHE A 1 95 ? 19.049 6.335 -12.522 1.00 78.44 95 PHE A C 1
ATOM 787 O O . PHE A 1 95 ? 19.672 6.493 -13.566 1.00 78.44 95 PHE A O 1
ATOM 794 N N . TYR A 1 96 ? 17.871 5.708 -12.497 1.00 78.62 96 TYR A N 1
ATOM 795 C CA . TYR A 1 96 ? 17.324 5.070 -13.694 1.00 78.62 96 TYR A CA 1
ATOM 796 C C . TYR A 1 96 ? 16.852 6.077 -14.748 1.00 78.62 96 TYR A C 1
ATOM 798 O O . TYR A 1 96 ? 17.089 5.851 -15.929 1.00 78.62 96 TYR A O 1
ATOM 806 N N . LEU A 1 97 ? 16.237 7.203 -14.362 1.00 79.69 97 LEU A N 1
ATOM 807 C CA . LEU A 1 97 ? 15.840 8.236 -15.330 1.00 79.69 97 LEU A CA 1
ATOM 808 C C . LEU A 1 97 ? 17.040 8.827 -16.075 1.00 79.69 97 LEU A C 1
ATOM 810 O O . LEU A 1 97 ? 16.910 9.178 -17.246 1.00 79.69 97 LEU A O 1
ATOM 814 N N . GLU A 1 98 ? 18.196 8.932 -15.422 1.00 76.19 98 GLU A N 1
ATOM 815 C CA . GLU A 1 98 ? 19.414 9.368 -16.096 1.00 76.19 98 GLU A CA 1
ATOM 816 C C . GLU A 1 98 ? 19.994 8.282 -17.014 1.00 76.19 98 GLU A C 1
ATOM 818 O O . GLU A 1 98 ? 20.383 8.600 -18.132 1.00 76.19 98 GLU A O 1
ATOM 823 N N . GLN A 1 99 ? 19.958 6.999 -16.624 1.00 75.56 99 GLN A N 1
ATOM 824 C CA . GLN A 1 99 ? 20.334 5.889 -17.522 1.00 75.56 99 GLN A CA 1
ATOM 825 C C . GLN A 1 99 ? 19.478 5.857 -18.801 1.00 75.56 99 GLN A C 1
ATOM 827 O O . GLN A 1 99 ? 19.953 5.452 -19.858 1.00 75.56 99 GLN A O 1
ATOM 832 N N . PHE A 1 100 ? 18.228 6.324 -18.721 1.00 73.56 100 PHE A N 1
ATOM 833 C CA . PHE A 1 100 ? 17.337 6.496 -19.871 1.00 73.56 100 PHE A CA 1
ATOM 834 C C . PHE A 1 100 ? 17.492 7.850 -20.594 1.00 73.56 100 PHE A C 1
ATOM 836 O O . PHE A 1 100 ? 16.700 8.145 -21.487 1.00 73.56 100 PHE A O 1
ATOM 843 N N . ASN A 1 101 ? 18.450 8.703 -20.203 1.00 72.19 101 ASN A N 1
ATOM 844 C CA . ASN A 1 101 ? 18.645 10.070 -20.714 1.00 72.19 101 ASN A CA 1
ATOM 845 C C . ASN A 1 101 ? 17.380 10.955 -20.662 1.00 72.19 101 ASN A C 1
ATOM 847 O O . ASN A 1 101 ? 17.184 11.848 -21.483 1.00 72.19 101 ASN A O 1
ATOM 851 N N . CYS A 1 102 ? 16.503 10.728 -19.680 1.00 70.94 102 CYS A N 1
ATOM 852 C CA . CYS A 1 102 ? 15.222 11.434 -19.554 1.00 70.94 102 CYS A CA 1
ATOM 853 C C . CYS A 1 102 ? 15.314 12.757 -18.777 1.00 70.94 102 CYS A C 1
ATOM 855 O O . CYS A 1 102 ? 14.311 13.472 -18.654 1.00 70.94 102 CYS A O 1
ATOM 857 N N . LEU A 1 103 ? 16.478 13.061 -18.194 1.00 67.38 103 LEU A N 1
ATOM 858 C CA . LEU A 1 103 ? 16.697 14.251 -17.376 1.00 67.38 103 LEU A CA 1
ATOM 859 C C . LEU A 1 103 ? 17.301 15.384 -18.225 1.00 67.38 103 LEU A C 1
ATOM 861 O O . LEU A 1 103 ? 18.344 15.191 -18.839 1.00 67.38 103 LEU A O 1
ATOM 865 N N . PRO A 1 104 ? 16.690 16.583 -18.241 1.00 54.66 104 PRO A N 1
ATOM 866 C CA . PRO A 1 104 ? 17.120 17.686 -19.106 1.00 54.66 104 PRO A CA 1
ATOM 867 C C . PRO A 1 104 ? 18.309 18.505 -18.561 1.00 54.66 104 PRO A C 1
ATOM 869 O O . PRO A 1 104 ? 18.654 19.529 -19.147 1.00 54.66 104 PRO A O 1
ATOM 872 N N . PHE A 1 105 ? 18.916 18.125 -17.432 1.00 57.41 105 PHE A N 1
ATOM 873 C CA . PHE A 1 105 ? 19.893 18.959 -16.719 1.00 57.41 105 PHE A CA 1
ATOM 874 C C . PHE A 1 105 ? 21.326 18.442 -16.910 1.00 57.41 105 PHE A C 1
ATOM 876 O O . PHE A 1 105 ? 21.629 17.333 -16.496 1.00 57.41 105 PHE A O 1
ATOM 883 N N . GLN A 1 106 ? 22.244 19.257 -17.444 1.00 50.84 106 GLN A N 1
ATOM 884 C CA . GLN A 1 106 ? 23.670 18.888 -17.564 1.00 50.84 106 GLN A CA 1
ATOM 885 C C . GLN A 1 106 ? 24.335 18.582 -16.204 1.00 50.84 106 GLN A C 1
ATOM 887 O O . GLN A 1 106 ? 25.256 17.770 -16.140 1.00 50.84 106 GLN A O 1
ATOM 892 N N . ASP A 1 107 ? 23.830 19.159 -15.108 1.00 52.00 107 ASP A N 1
ATOM 893 C CA . ASP A 1 107 ? 24.331 18.929 -13.745 1.00 52.00 107 ASP A CA 1
ATOM 894 C C . ASP A 1 107 ? 23.953 17.551 -13.166 1.00 52.00 107 ASP A C 1
ATOM 896 O O . ASP A 1 107 ? 24.561 17.111 -12.185 1.00 52.00 107 ASP A O 1
ATOM 900 N N . SER A 1 108 ? 22.989 16.820 -13.754 1.00 53.59 108 SER A N 1
ATOM 901 C CA . SER A 1 108 ? 22.662 15.467 -13.275 1.00 53.59 108 SER A CA 1
ATOM 902 C C . SER A 1 108 ? 23.813 14.492 -13.512 1.00 53.59 108 SER A C 1
ATOM 904 O O . SER A 1 108 ? 24.055 13.641 -12.660 1.00 53.59 108 SER A O 1
ATOM 906 N N . HIS A 1 109 ? 24.601 14.689 -14.572 1.00 56.41 109 HIS A N 1
ATOM 907 C CA . HIS A 1 109 ? 25.782 13.872 -14.852 1.00 56.41 109 HIS A CA 1
ATOM 908 C C . HIS A 1 109 ? 26.825 13.919 -13.738 1.00 56.41 109 HIS A C 1
ATOM 910 O O . HIS A 1 109 ? 27.445 12.902 -13.437 1.00 56.41 109 HIS A O 1
ATOM 916 N N . GLN A 1 110 ? 26.994 15.064 -13.069 1.00 57.12 110 GLN A N 1
ATOM 917 C CA . GLN A 1 110 ? 27.888 15.156 -11.913 1.00 57.12 110 GLN A CA 1
ATOM 918 C C . GLN A 1 110 ? 27.311 14.421 -10.699 1.00 57.12 110 GLN A C 1
ATOM 920 O O . GLN A 1 110 ? 28.044 13.720 -10.000 1.00 57.12 110 GLN A O 1
ATOM 925 N N . VAL A 1 111 ? 25.999 14.518 -10.464 1.00 58.28 111 VAL A N 1
ATOM 926 C CA . VAL A 1 111 ? 25.331 13.822 -9.353 1.00 58.28 111 VAL A CA 1
ATOM 927 C C . VAL A 1 111 ? 25.385 12.305 -9.542 1.00 58.28 111 VAL A C 1
ATOM 929 O O . VAL A 1 111 ? 25.777 11.608 -8.606 1.00 58.28 111 VAL A O 1
ATOM 932 N N . ILE A 1 112 ? 25.079 11.772 -10.731 1.00 58.50 112 ILE A N 1
ATOM 933 C CA . ILE A 1 112 ? 25.190 10.327 -10.978 1.00 58.50 112 ILE A CA 1
ATOM 934 C C . ILE A 1 112 ? 26.654 9.884 -11.033 1.00 58.50 112 ILE A C 1
ATOM 936 O O . ILE A 1 112 ? 26.971 8.861 -10.432 1.00 58.50 112 ILE A O 1
ATOM 940 N N . ALA A 1 113 ? 27.583 10.637 -11.630 1.00 57.81 113 ALA A N 1
ATOM 941 C CA . ALA A 1 113 ? 29.008 10.290 -11.547 1.00 57.81 113 ALA A CA 1
ATOM 942 C C . ALA A 1 113 ? 29.484 10.175 -10.083 1.00 57.81 113 ALA A C 1
ATOM 944 O O . ALA A 1 113 ? 30.259 9.281 -9.737 1.00 57.81 113 ALA A O 1
ATOM 945 N N . THR A 1 114 ? 28.950 11.011 -9.190 1.00 59.22 114 THR A N 1
ATOM 946 C CA . THR A 1 114 ? 29.223 10.929 -7.747 1.00 59.22 114 THR A CA 1
ATOM 947 C C . THR A 1 114 ? 28.518 9.734 -7.083 1.00 59.22 114 THR A C 1
ATOM 949 O O . THR A 1 114 ? 29.091 9.084 -6.211 1.00 59.22 114 THR A O 1
ATOM 952 N N . LEU A 1 115 ? 27.304 9.373 -7.515 1.00 58.53 115 LEU A N 1
ATOM 953 C CA . LEU A 1 115 ? 26.609 8.166 -7.040 1.00 58.53 115 LEU A CA 1
ATOM 954 C C . LEU A 1 115 ? 27.335 6.880 -7.487 1.00 58.53 115 LEU A C 1
ATOM 956 O O . LEU A 1 115 ? 27.508 5.968 -6.677 1.00 58.53 115 LEU A O 1
ATOM 960 N N . ASN A 1 116 ? 27.830 6.845 -8.728 1.00 59.88 116 ASN A N 1
ATOM 961 C CA . ASN A 1 116 ? 28.541 5.716 -9.335 1.00 59.88 116 ASN A CA 1
ATOM 962 C C . ASN A 1 116 ? 29.968 5.531 -8.811 1.00 59.88 116 ASN A C 1
ATOM 964 O O . ASN A 1 116 ? 30.452 4.404 -8.760 1.00 59.88 116 ASN A O 1
ATOM 968 N N . THR A 1 117 ? 30.650 6.601 -8.393 1.00 60.75 117 THR A N 1
ATOM 969 C CA . THR A 1 117 ? 31.993 6.490 -7.787 1.00 60.75 117 THR A CA 1
ATOM 970 C C . THR A 1 117 ? 31.963 5.850 -6.397 1.00 60.75 117 THR A C 1
ATOM 972 O O . THR A 1 117 ? 32.979 5.332 -5.935 1.00 60.75 117 THR A O 1
ATOM 975 N N . SER A 1 118 ? 30.803 5.819 -5.733 1.00 68.12 118 SER A N 1
ATOM 976 C CA . SER A 1 118 ? 30.635 5.118 -4.462 1.00 68.12 118 SER A CA 1
ATOM 977 C C . SER A 1 118 ? 30.110 3.687 -4.668 1.00 68.12 118 SER A C 1
ATOM 979 O O . SER A 1 118 ? 28.931 3.459 -4.934 1.00 68.12 118 SER A O 1
ATOM 981 N N . ASN A 1 119 ? 30.982 2.691 -4.475 1.00 68.31 119 ASN A N 1
ATOM 982 C CA . ASN A 1 119 ? 30.638 1.268 -4.651 1.00 68.31 119 ASN A CA 1
ATOM 983 C C . ASN A 1 119 ? 29.398 0.831 -3.849 1.00 68.31 119 ASN A C 1
ATOM 985 O O . ASN A 1 119 ? 28.626 -0.007 -4.305 1.00 68.31 119 ASN A O 1
ATOM 989 N N . ILE A 1 120 ? 29.193 1.400 -2.656 1.00 69.19 120 ILE A N 1
ATOM 990 C CA . ILE A 1 120 ? 28.067 1.048 -1.781 1.00 69.19 120 ILE A CA 1
ATOM 991 C C . ILE A 1 120 ? 26.742 1.564 -2.351 1.00 69.19 120 ILE A C 1
ATOM 993 O O . ILE A 1 120 ? 25.763 0.822 -2.370 1.00 69.19 120 ILE A O 1
ATOM 997 N N . ILE A 1 121 ? 26.687 2.814 -2.821 1.00 69.81 121 ILE A N 1
ATOM 998 C CA . ILE A 1 121 ? 25.434 3.388 -3.331 1.00 69.81 121 ILE A CA 1
ATOM 999 C C . ILE A 1 121 ? 25.085 2.758 -4.679 1.00 69.81 121 ILE A C 1
ATOM 1001 O O . ILE A 1 121 ? 23.929 2.400 -4.886 1.00 69.81 121 ILE A O 1
ATOM 1005 N N . ALA A 1 122 ? 26.076 2.518 -5.542 1.00 68.75 122 ALA A N 1
ATOM 1006 C CA . ALA A 1 122 ? 25.876 1.796 -6.796 1.00 68.75 122 ALA A CA 1
ATOM 1007 C C . ALA A 1 122 ? 25.278 0.393 -6.566 1.00 68.75 122 ALA A C 1
ATOM 1009 O O . ALA A 1 122 ? 24.305 0.027 -7.223 1.00 68.75 122 ALA A O 1
ATOM 1010 N N . LEU A 1 123 ? 25.783 -0.355 -5.575 1.00 71.69 123 LEU A N 1
ATOM 1011 C CA . LEU A 1 123 ? 25.257 -1.677 -5.210 1.00 71.69 123 LEU A CA 1
ATOM 1012 C C . LEU A 1 123 ? 23.822 -1.615 -4.647 1.00 71.69 123 LEU A C 1
ATOM 1014 O O . LEU A 1 123 ? 22.997 -2.489 -4.916 1.00 71.69 123 LEU A O 1
ATOM 1018 N N . LEU A 1 124 ? 23.504 -0.584 -3.858 1.00 77.31 124 LEU A N 1
ATOM 1019 C CA . LEU A 1 124 ? 22.150 -0.381 -3.330 1.00 77.31 124 LEU A CA 1
ATOM 1020 C C . LEU A 1 124 ? 21.155 -0.001 -4.437 1.00 77.31 124 LEU A C 1
ATOM 1022 O O . LEU A 1 124 ? 19.986 -0.389 -4.388 1.00 77.31 124 LEU A O 1
ATOM 1026 N N . LEU A 1 125 ? 21.597 0.764 -5.433 1.00 74.50 125 LEU A N 1
ATOM 1027 C CA . LEU A 1 125 ? 20.758 1.178 -6.554 1.00 74.50 125 LEU A CA 1
ATOM 1028 C C . LEU A 1 125 ? 20.584 0.061 -7.589 1.00 74.50 125 LEU A C 1
ATOM 1030 O O . LEU A 1 125 ? 19.522 -0.005 -8.196 1.00 74.50 125 LEU A O 1
ATOM 1034 N N . SER A 1 126 ? 21.551 -0.852 -7.742 1.00 71.06 126 SER A N 1
ATOM 1035 C CA . SER A 1 126 ? 21.468 -1.969 -8.696 1.00 71.06 126 SER A CA 1
ATOM 1036 C C . SER A 1 126 ? 20.537 -3.107 -8.260 1.00 71.06 126 SER A C 1
ATOM 1038 O O . SER A 1 126 ? 20.086 -3.883 -9.103 1.00 71.06 126 SER A O 1
ATOM 1040 N N . HIS A 1 127 ? 20.226 -3.223 -6.963 1.00 78.31 127 HIS A N 1
ATOM 1041 C CA . HIS A 1 127 ? 19.391 -4.303 -6.422 1.00 78.31 127 HIS A CA 1
ATOM 1042 C C . HIS A 1 127 ? 18.193 -3.797 -5.596 1.00 78.31 127 HIS A C 1
ATOM 1044 O O . HIS A 1 127 ? 18.097 -4.085 -4.396 1.00 78.31 127 HIS A O 1
ATOM 1050 N N . PRO A 1 128 ? 17.224 -3.102 -6.222 1.00 73.69 128 PRO A N 1
ATOM 1051 C CA . PRO A 1 128 ? 16.128 -2.453 -5.503 1.00 73.69 128 PRO A CA 1
ATOM 1052 C C . PRO A 1 128 ? 15.237 -3.383 -4.697 1.00 73.69 128 PRO A C 1
ATOM 1054 O O . PRO A 1 128 ? 14.789 -3.024 -3.606 1.00 73.69 128 PRO A O 1
ATOM 1057 N N . PHE A 1 129 ? 15.041 -4.609 -5.166 1.00 75.94 129 PHE A N 1
ATOM 1058 C CA . PHE A 1 129 ? 14.288 -5.606 -4.416 1.00 75.94 129 PHE A CA 1
ATOM 1059 C C . PHE A 1 129 ? 14.964 -6.000 -3.089 1.00 75.94 129 PHE A C 1
ATOM 1061 O O . PHE A 1 129 ? 14.315 -6.011 -2.041 1.00 75.94 129 PHE A O 1
ATOM 1068 N N . LEU A 1 130 ? 16.276 -6.269 -3.107 1.00 80.94 130 LEU A N 1
ATOM 1069 C CA . LEU A 1 130 ? 17.025 -6.676 -1.910 1.00 80.94 130 LEU A CA 1
ATOM 1070 C C . LEU A 1 130 ? 17.089 -5.555 -0.872 1.00 80.94 130 LEU A C 1
ATOM 1072 O O . LEU A 1 130 ? 16.958 -5.813 0.327 1.00 80.94 130 LEU A O 1
ATOM 1076 N N . VAL A 1 131 ? 17.246 -4.308 -1.323 1.00 83.12 131 VAL A N 1
ATOM 1077 C CA . VAL A 1 131 ? 17.276 -3.147 -0.427 1.00 83.12 131 VAL A CA 1
ATOM 1078 C C . VAL A 1 131 ? 15.932 -2.959 0.269 1.00 83.12 131 VAL A C 1
ATOM 1080 O O . VAL A 1 131 ? 15.894 -2.807 1.490 1.00 83.12 131 VAL A O 1
ATOM 1083 N N . MET A 1 132 ? 14.823 -3.049 -0.465 1.00 78.12 132 MET A N 1
ATOM 1084 C CA . MET A 1 132 ? 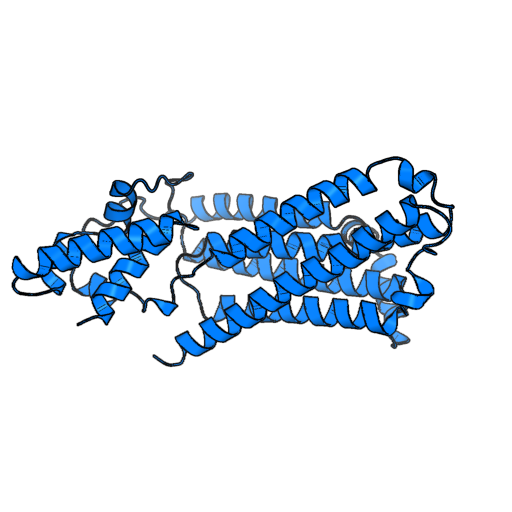13.489 -2.900 0.121 1.00 78.12 132 MET A CA 1
ATOM 1085 C C . MET A 1 132 ? 13.152 -4.025 1.111 1.00 78.12 132 MET A C 1
ATOM 1087 O O . MET A 1 132 ? 12.604 -3.748 2.181 1.00 78.12 132 MET A O 1
ATOM 1091 N N . ILE A 1 133 ? 13.544 -5.272 0.820 1.00 82.19 133 ILE A N 1
ATOM 1092 C CA . ILE A 1 133 ? 13.434 -6.381 1.785 1.00 82.19 133 ILE A CA 1
ATOM 1093 C C . ILE A 1 133 ? 14.260 -6.091 3.038 1.00 82.19 133 ILE A C 1
ATOM 1095 O O . ILE A 1 133 ? 13.771 -6.266 4.154 1.00 82.19 133 ILE A O 1
ATOM 1099 N N . SER A 1 134 ? 15.492 -5.615 2.869 1.00 85.56 134 SER A N 1
ATOM 1100 C CA . SER A 1 134 ? 16.382 -5.305 3.990 1.00 85.56 134 SER A CA 1
ATOM 1101 C C . SER A 1 134 ? 15.790 -4.217 4.888 1.00 85.56 134 SER A C 1
ATOM 1103 O O . SER A 1 134 ? 15.777 -4.376 6.109 1.00 85.56 134 SER A O 1
ATOM 1105 N N . ILE A 1 135 ? 15.213 -3.158 4.304 1.00 85.69 135 ILE A N 1
ATOM 1106 C CA . ILE A 1 135 ? 14.502 -2.105 5.049 1.00 85.69 135 ILE A CA 1
ATOM 1107 C C . ILE A 1 135 ? 13.346 -2.707 5.862 1.00 85.69 135 ILE A C 1
ATOM 1109 O O . ILE A 1 135 ? 13.207 -2.399 7.048 1.00 85.69 135 ILE A O 1
ATOM 1113 N N . ALA A 1 136 ? 12.540 -3.589 5.261 1.00 82.56 136 ALA A N 1
ATOM 1114 C CA . ALA A 1 136 ? 11.413 -4.223 5.943 1.00 82.56 136 ALA A CA 1
ATOM 1115 C C . ALA A 1 136 ? 11.859 -5.132 7.104 1.00 82.56 136 ALA A C 1
ATOM 1117 O O . ALA A 1 136 ? 11.302 -5.053 8.202 1.00 82.56 136 ALA A O 1
ATOM 1118 N N . VAL A 1 137 ? 12.892 -5.954 6.902 1.00 87.31 137 VAL A N 1
ATOM 1119 C CA . VAL A 1 137 ? 13.438 -6.840 7.944 1.00 87.31 137 VAL A CA 1
ATOM 1120 C C . VAL A 1 137 ? 14.013 -6.027 9.106 1.00 87.31 137 VAL A C 1
ATOM 1122 O O . VAL A 1 137 ? 13.693 -6.299 10.266 1.00 87.31 137 VAL A O 1
ATOM 1125 N N . ILE A 1 138 ? 14.796 -4.984 8.815 1.00 89.06 138 ILE A N 1
ATOM 1126 C CA . ILE A 1 138 ? 15.359 -4.089 9.837 1.00 89.06 138 ILE A CA 1
ATOM 1127 C C . ILE A 1 138 ? 14.244 -3.399 10.629 1.00 89.06 138 ILE A C 1
ATOM 1129 O O . ILE A 1 138 ? 14.352 -3.269 11.850 1.00 89.06 138 ILE A O 1
ATOM 1133 N N . ALA A 1 139 ? 13.155 -2.994 9.971 1.00 86.81 139 ALA A N 1
ATOM 1134 C CA . ALA A 1 139 ? 12.009 -2.387 10.638 1.00 86.81 139 ALA A CA 1
ATOM 1135 C C . ALA A 1 139 ? 11.337 -3.340 11.635 1.00 86.81 139 ALA A C 1
ATOM 1137 O O . ALA A 1 139 ? 11.034 -2.934 12.758 1.00 86.81 139 ALA A O 1
ATOM 1138 N N . ILE A 1 140 ? 11.146 -4.607 11.252 1.00 86.31 140 ILE A N 1
ATOM 1139 C CA . ILE A 1 140 ? 10.556 -5.637 12.120 1.00 86.31 140 ILE A CA 1
ATOM 1140 C C . ILE A 1 140 ? 11.462 -5.901 13.326 1.00 86.31 140 ILE A C 1
ATOM 1142 O O . ILE A 1 140 ? 10.989 -5.890 14.462 1.00 86.31 140 ILE A O 1
ATOM 1146 N N . ILE A 1 141 ? 12.767 -6.079 13.101 1.00 88.62 141 ILE A N 1
ATOM 1147 C CA . ILE A 1 141 ? 13.738 -6.293 14.185 1.00 88.62 141 ILE A CA 1
ATOM 1148 C C . ILE A 1 141 ? 13.746 -5.089 15.135 1.00 88.62 141 ILE A C 1
ATOM 1150 O O . ILE A 1 141 ? 13.667 -5.256 16.352 1.00 88.62 141 ILE A O 1
ATOM 1154 N N . SER A 1 142 ? 13.769 -3.872 14.587 1.00 87.81 142 SER A N 1
ATOM 1155 C CA . SER A 1 142 ? 13.729 -2.634 15.372 1.00 87.81 142 SER A CA 1
ATOM 1156 C C . SER A 1 142 ? 12.449 -2.525 16.199 1.00 87.81 142 SER A C 1
ATOM 1158 O O . SER A 1 142 ? 12.501 -2.077 17.344 1.00 87.81 142 SER A O 1
ATOM 1160 N N . LEU A 1 143 ? 11.311 -2.965 15.653 1.00 86.62 143 LEU A N 1
ATOM 1161 C CA . LEU A 1 143 ? 10.033 -2.986 16.363 1.00 86.62 143 LEU A CA 1
ATOM 1162 C C . LEU A 1 143 ? 10.077 -3.944 17.548 1.00 86.62 143 LEU A C 1
ATOM 1164 O O . LEU A 1 143 ? 9.688 -3.553 18.645 1.00 86.62 143 LEU A O 1
ATOM 1168 N N . ILE A 1 144 ? 10.603 -5.152 17.350 1.00 85.88 144 ILE A N 1
ATOM 1169 C CA . ILE A 1 144 ? 10.733 -6.155 18.413 1.00 85.88 144 ILE A CA 1
ATOM 1170 C C . ILE A 1 144 ? 11.659 -5.647 19.527 1.00 85.88 144 ILE A C 1
ATOM 1172 O O . ILE A 1 144 ? 11.300 -5.708 20.703 1.00 85.88 144 ILE A O 1
ATOM 1176 N N . LEU A 1 145 ? 12.826 -5.099 19.175 1.00 87.25 145 LEU A N 1
ATOM 1177 C CA . LEU A 1 145 ? 13.793 -4.581 20.151 1.00 8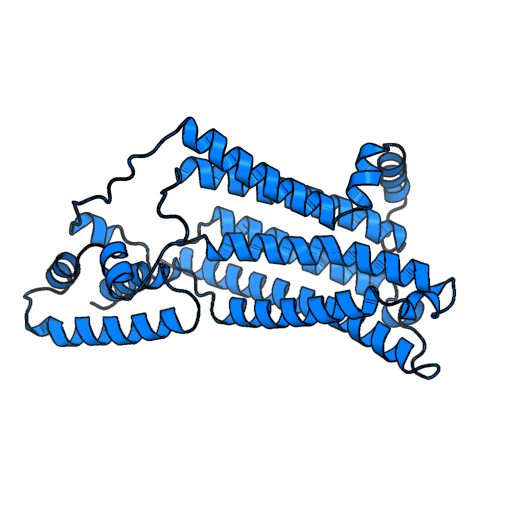7.25 145 LEU A CA 1
ATOM 1178 C C . LEU A 1 145 ? 13.247 -3.376 20.929 1.00 87.25 145 LEU A C 1
ATOM 1180 O O . LEU A 1 145 ? 13.395 -3.291 22.150 1.00 87.25 145 LEU A O 1
ATOM 1184 N N . ALA A 1 146 ? 12.602 -2.435 20.239 1.00 85.56 146 ALA A N 1
ATOM 1185 C CA . ALA A 1 146 ? 12.036 -1.254 20.879 1.00 85.56 146 ALA A CA 1
ATOM 1186 C C . ALA A 1 146 ? 10.836 -1.601 21.773 1.00 85.56 146 ALA A C 1
ATOM 1188 O O . ALA A 1 146 ? 10.661 -0.987 22.828 1.00 85.56 146 ALA A O 1
ATOM 1189 N N . ASP A 1 147 ? 10.043 -2.603 21.395 1.00 82.44 147 ASP A N 1
ATOM 1190 C CA . ASP A 1 147 ? 8.929 -3.093 22.203 1.00 82.44 147 ASP A CA 1
ATOM 1191 C C . ASP A 1 147 ? 9.401 -3.775 23.498 1.00 82.44 147 ASP A C 1
ATOM 1193 O O . ASP A 1 147 ? 8.848 -3.515 24.567 1.00 82.44 147 ASP A O 1
ATOM 1197 N N . GLN A 1 148 ? 10.506 -4.533 23.453 1.00 83.56 148 GLN A N 1
ATOM 1198 C CA . GLN A 1 148 ? 11.125 -5.095 24.661 1.00 83.56 148 GLN A CA 1
ATOM 1199 C C . GLN A 1 148 ? 11.555 -4.016 25.665 1.00 83.56 148 GLN A C 1
ATOM 1201 O O . GLN A 1 148 ? 11.454 -4.235 26.875 1.00 83.56 148 GLN A O 1
ATOM 1206 N N . LYS A 1 149 ? 12.014 -2.858 25.173 1.00 84.06 149 LYS A N 1
ATOM 1207 C CA . LYS A 1 149 ? 12.455 -1.726 26.001 1.00 84.06 149 LYS A CA 1
ATOM 1208 C C . LYS A 1 149 ? 11.289 -0.910 26.570 1.00 84.06 149 LYS A C 1
ATOM 1210 O O . LYS A 1 149 ? 11.401 -0.389 27.676 1.00 84.06 149 LYS A O 1
ATOM 1215 N N . TYR A 1 150 ? 10.181 -0.802 25.836 1.00 80.06 150 TYR A N 1
ATOM 1216 C CA . TYR A 1 150 ? 9.015 0.012 26.201 1.00 80.06 150 TYR A CA 1
ATOM 1217 C C . TYR A 1 150 ? 7.726 -0.814 26.220 1.00 80.06 150 TYR A C 1
ATOM 1219 O O . TYR A 1 150 ? 6.763 -0.493 25.511 1.00 80.06 150 TYR A O 1
ATOM 1227 N N . LYS A 1 151 ? 7.716 -1.867 27.044 1.00 75.56 151 LYS A N 1
ATOM 1228 C CA . LYS A 1 151 ? 6.579 -2.784 27.168 1.00 75.56 151 LYS A CA 1
ATOM 1229 C C . LYS A 1 151 ? 5.316 -2.050 27.612 1.00 75.56 151 LYS A C 1
ATOM 1231 O O . LYS A 1 151 ? 5.345 -1.227 28.525 1.00 75.56 151 LYS A O 1
ATOM 1236 N N . VAL A 1 152 ? 4.202 -2.392 26.975 1.00 77.62 152 VAL A N 1
ATOM 1237 C CA . VAL A 1 152 ? 2.855 -1.953 27.357 1.00 77.62 152 VAL A CA 1
ATOM 1238 C C . VAL A 1 152 ? 2.127 -3.128 28.003 1.00 77.62 152 VAL A C 1
ATOM 1240 O O . VAL A 1 152 ? 2.354 -4.282 27.621 1.00 77.62 152 VAL A O 1
ATOM 1243 N N . SER A 1 153 ? 1.272 -2.841 28.988 1.00 71.00 153 SER A N 1
ATOM 1244 C CA . SER A 1 153 ? 0.391 -3.843 29.584 1.00 71.00 153 SER A CA 1
ATOM 1245 C C . SER A 1 153 ? -0.456 -4.500 28.493 1.00 71.00 153 SER A C 1
ATOM 1247 O O . SER A 1 153 ? -1.058 -3.837 27.652 1.00 71.00 153 SER A O 1
ATOM 1249 N N . GLN A 1 154 ? -0.462 -5.831 28.486 1.00 70.31 154 GLN A N 1
ATOM 1250 C CA . GLN A 1 154 ? -1.202 -6.623 27.499 1.00 70.31 154 GLN A CA 1
ATOM 1251 C C . GLN A 1 154 ? -2.664 -6.846 27.910 1.00 70.31 154 GLN A C 1
ATOM 1253 O O . GLN A 1 154 ? -3.425 -7.482 27.182 1.00 70.31 154 GLN A O 1
ATOM 1258 N N . GLU A 1 155 ? -3.056 -6.331 29.077 1.00 61.94 155 GLU A N 1
ATOM 1259 C CA . GLU A 1 155 ? -4.415 -6.434 29.584 1.00 61.94 155 GLU A CA 1
ATOM 1260 C C . GLU A 1 155 ? -5.372 -5.652 28.685 1.00 61.94 155 GLU A C 1
ATOM 1262 O O . GLU A 1 155 ? -5.157 -4.484 28.349 1.00 61.94 155 GLU A O 1
ATOM 1267 N N . ILE A 1 156 ? -6.436 -6.334 28.263 1.00 60.78 156 ILE A N 1
ATOM 1268 C CA . ILE A 1 156 ? -7.556 -5.697 27.583 1.00 60.78 156 ILE A CA 1
ATOM 1269 C C . ILE A 1 156 ? -8.233 -4.837 28.637 1.00 60.78 156 ILE A C 1
ATOM 1271 O O . ILE A 1 156 ? -8.725 -5.372 29.624 1.00 60.78 156 ILE A O 1
ATOM 1275 N N . ASP A 1 157 ? -8.225 -3.526 28.418 1.00 59.81 157 ASP A N 1
ATOM 1276 C CA . ASP A 1 157 ? -8.855 -2.551 29.298 1.00 59.81 157 ASP A CA 1
ATOM 1277 C C . ASP A 1 157 ? -10.294 -2.992 29.633 1.00 59.81 157 ASP A C 1
ATOM 1279 O O . ASP A 1 157 ? -11.148 -3.015 28.739 1.00 59.81 157 ASP A O 1
ATOM 1283 N N . PRO A 1 158 ? -10.564 -3.399 30.887 1.00 60.84 158 PRO A N 1
ATOM 1284 C CA . PRO A 1 158 ? -11.869 -3.924 31.267 1.00 60.84 158 PRO A CA 1
ATOM 1285 C C . PRO A 1 158 ? -12.912 -2.806 31.393 1.00 60.84 158 PRO A C 1
ATOM 1287 O O . PRO A 1 158 ? -14.108 -3.080 31.454 1.00 60.84 158 PRO A O 1
ATOM 1290 N N . LEU A 1 159 ? -12.479 -1.541 31.419 1.00 70.38 159 LEU A N 1
ATOM 1291 C CA . LEU A 1 159 ? -13.329 -0.389 31.684 1.00 70.38 159 LEU A CA 1
ATOM 1292 C C . LEU A 1 159 ? -13.856 0.190 30.368 1.00 70.38 159 LEU A C 1
ATOM 1294 O O . LEU A 1 159 ? -13.426 1.260 29.938 1.00 70.38 159 LEU A O 1
ATOM 1298 N N . TRP A 1 160 ? -14.774 -0.504 29.695 1.00 83.94 160 TRP A N 1
ATOM 1299 C CA . TRP A 1 160 ? -15.580 0.142 28.655 1.00 83.94 160 TRP A CA 1
ATOM 1300 C C . TRP A 1 160 ? -16.578 1.093 29.322 1.00 83.94 160 TRP A C 1
ATOM 1302 O O . TRP A 1 160 ? -17.282 0.700 30.247 1.00 83.94 160 TRP A O 1
ATOM 1312 N N . SER A 1 161 ? -16.600 2.356 28.901 1.00 84.31 161 SER A N 1
ATOM 1313 C CA . SER A 1 161 ? -17.413 3.396 29.532 1.00 84.31 161 SER A CA 1
ATOM 1314 C C . SER A 1 161 ? -17.996 4.349 28.497 1.00 84.31 161 SER A C 1
ATOM 1316 O O . SER A 1 161 ? -17.481 4.470 27.383 1.00 84.31 161 SER A O 1
ATOM 1318 N N . LEU A 1 162 ? -19.041 5.073 28.896 1.00 84.50 162 LEU A N 1
ATOM 1319 C CA . LEU A 1 162 ? -19.699 6.099 28.085 1.00 84.50 162 LEU A CA 1
ATOM 1320 C C . LEU A 1 162 ? -18.708 7.166 27.579 1.00 84.50 162 LEU A C 1
ATOM 1322 O O . LEU A 1 162 ? -18.756 7.577 26.424 1.00 84.50 162 LEU A O 1
ATOM 1326 N N . GLN A 1 163 ? -17.731 7.547 28.407 1.00 84.75 163 GLN A N 1
ATOM 1327 C CA . GLN A 1 163 ? -16.682 8.489 28.013 1.00 84.75 163 GLN A CA 1
ATOM 1328 C C . GLN A 1 163 ? -15.839 7.952 26.844 1.00 84.75 163 GLN A C 1
ATOM 1330 O O . GLN A 1 163 ? -15.643 8.647 25.851 1.00 84.75 163 GLN A O 1
ATOM 1335 N N . LYS A 1 164 ? -15.421 6.679 26.904 1.00 83.44 164 LYS A N 1
ATOM 1336 C CA . LYS A 1 164 ? -14.663 6.041 25.813 1.00 83.44 164 LYS A CA 1
ATOM 1337 C C . LYS A 1 164 ? -15.499 5.841 24.550 1.00 83.44 164 LYS A C 1
ATOM 1339 O O . LYS A 1 164 ? -14.941 5.839 23.453 1.00 83.44 164 LYS A O 1
ATOM 1344 N N . LEU A 1 165 ? -16.813 5.670 24.694 1.00 84.25 165 LEU A N 1
ATOM 1345 C CA . LEU A 1 165 ? -17.746 5.606 23.571 1.00 84.25 165 LEU A CA 1
ATOM 1346 C C . LEU A 1 165 ? -17.797 6.948 22.822 1.00 84.25 165 LEU A C 1
ATOM 1348 O O . LEU A 1 165 ? -17.732 6.954 21.592 1.00 84.25 165 LEU A O 1
ATOM 1352 N N . TYR A 1 166 ? -17.838 8.076 23.536 1.00 83.81 166 TYR A N 1
ATOM 1353 C CA . TYR A 1 166 ? -17.793 9.406 22.916 1.00 83.81 166 TYR A CA 1
ATOM 1354 C C . TYR A 1 166 ? -16.434 9.760 22.309 1.00 83.81 166 TYR A C 1
ATOM 1356 O O . TYR A 1 166 ? -16.386 10.433 21.276 1.00 83.81 166 TYR A O 1
ATOM 1364 N N . ASP A 1 167 ? -15.346 9.258 22.895 1.00 84.50 167 ASP A N 1
ATOM 1365 C CA . ASP A 1 167 ? -13.986 9.436 22.373 1.00 84.50 167 ASP A CA 1
ATOM 1366 C C . ASP A 1 167 ? -13.737 8.666 21.060 1.00 84.50 167 ASP A C 1
ATOM 1368 O O . ASP A 1 167 ? -12.690 8.838 20.423 1.00 84.50 167 ASP A O 1
ATOM 1372 N N . LEU A 1 168 ? -14.680 7.819 20.617 1.00 83.75 168 LEU A N 1
ATOM 1373 C CA . LEU A 1 168 ? -14.551 7.124 19.342 1.00 83.75 168 LEU A CA 1
ATOM 1374 C C . LEU A 1 168 ? -14.494 8.127 18.177 1.00 83.75 168 LEU A C 1
ATOM 1376 O O . LEU A 1 168 ? -15.375 8.987 18.034 1.00 83.75 168 LEU A O 1
ATOM 1380 N N . PRO A 1 169 ? -13.494 7.994 17.287 1.00 80.38 169 PRO A N 1
ATOM 1381 C CA . PRO A 1 169 ? -13.378 8.862 16.131 1.00 80.38 169 PRO A CA 1
ATOM 1382 C C . PRO A 1 169 ? -14.527 8.622 15.151 1.00 80.38 169 PRO A C 1
ATOM 1384 O O . PRO A 1 169 ? -15.073 7.519 15.054 1.00 80.38 169 PRO A O 1
ATOM 1387 N N . HIS A 1 170 ? -14.852 9.665 14.386 1.00 77.75 170 HIS A N 1
ATOM 1388 C CA . HIS A 1 170 ? -15.876 9.615 13.347 1.00 77.75 170 HIS A CA 1
ATOM 1389 C C . HIS A 1 170 ? -15.598 8.486 12.336 1.00 77.75 170 HIS A C 1
ATOM 1391 O O . HIS A 1 170 ? -14.441 8.178 12.036 1.00 77.75 170 HIS A O 1
ATOM 1397 N N . GLN A 1 171 ? -16.651 7.890 11.765 1.00 73.81 171 GLN A N 1
ATOM 1398 C CA . GLN A 1 171 ? -16.544 6.719 10.884 1.00 73.81 171 GLN A CA 1
ATOM 1399 C C . GLN A 1 171 ? -15.558 6.916 9.713 1.00 73.81 171 GLN A C 1
ATOM 1401 O O . GLN A 1 171 ? -14.871 5.985 9.299 1.00 73.81 171 GLN A O 1
ATOM 1406 N N . SER A 1 172 ? -15.451 8.149 9.209 1.00 70.12 172 SER A N 1
ATOM 1407 C CA . SER A 1 172 ? -14.531 8.547 8.132 1.00 70.12 172 SER A CA 1
ATOM 1408 C C . SER A 1 172 ? -13.047 8.321 8.444 1.00 70.12 172 SER A C 1
ATOM 1410 O O . SER A 1 172 ? -12.235 8.259 7.521 1.00 70.12 172 SER A O 1
ATOM 1412 N N . HIS A 1 173 ? -12.677 8.184 9.719 1.00 72.75 173 HIS A N 1
ATOM 1413 C CA . HIS A 1 173 ? -11.309 7.874 10.128 1.00 72.75 173 HIS A CA 1
ATOM 1414 C C . HIS A 1 173 ? -10.940 6.399 9.925 1.00 72.75 173 HIS A C 1
ATOM 1416 O O . HIS A 1 173 ? -9.745 6.085 9.875 1.00 72.75 173 HIS A O 1
ATOM 1422 N N . TYR A 1 174 ? -11.933 5.507 9.825 1.00 73.44 174 TYR A N 1
ATOM 1423 C CA . TYR A 1 174 ? -11.704 4.079 9.642 1.00 73.44 174 TYR A CA 1
ATOM 1424 C C . TYR A 1 174 ? -11.567 3.753 8.154 1.00 73.44 174 TYR A C 1
ATOM 1426 O O . TYR A 1 174 ? -12.493 3.994 7.371 1.00 73.44 174 TYR A O 1
ATOM 1434 N N . PRO A 1 175 ? -10.446 3.157 7.734 1.00 69.69 175 PRO A N 1
ATOM 1435 C CA . PRO A 1 175 ? -10.211 2.901 6.329 1.00 69.69 175 PRO A CA 1
ATOM 1436 C C . PRO A 1 175 ? -11.112 1.791 5.786 1.00 69.69 175 PRO A C 1
ATOM 1438 O O . PRO A 1 175 ? -11.445 0.815 6.466 1.00 69.69 175 PRO A O 1
ATOM 1441 N N . SER A 1 176 ? -11.520 1.932 4.525 1.00 72.00 176 SER A N 1
ATOM 1442 C CA . SER A 1 176 ? -12.171 0.872 3.757 1.00 72.00 176 SER A CA 1
ATOM 1443 C C . SER A 1 176 ? -11.226 0.409 2.658 1.00 72.00 176 SER A C 1
ATOM 1445 O O . SER A 1 176 ? -11.023 1.112 1.671 1.00 72.00 176 SER A O 1
ATOM 1447 N N . HIS A 1 177 ? -10.661 -0.783 2.833 1.00 74.31 177 HIS A N 1
ATOM 1448 C CA . HIS A 1 177 ? -9.675 -1.340 1.908 1.00 74.31 177 HIS A CA 1
ATOM 1449 C C . HIS A 1 177 ? -10.289 -2.238 0.829 1.00 74.31 177 HIS A C 1
ATOM 1451 O O . HIS A 1 177 ? -9.550 -2.861 0.090 1.00 74.31 177 HIS A O 1
ATOM 1457 N N . VAL A 1 178 ? -11.619 -2.336 0.698 1.00 77.94 178 VAL A N 1
ATOM 1458 C CA . VAL A 1 178 ? -12.247 -3.333 -0.199 1.00 77.94 178 VAL A CA 1
ATOM 1459 C C . VAL A 1 178 ? -11.754 -3.209 -1.646 1.00 77.94 178 VAL A C 1
ATOM 1461 O O . VAL A 1 178 ? -11.251 -4.178 -2.205 1.00 77.94 178 VAL A O 1
ATOM 1464 N N . ALA A 1 179 ? -11.862 -2.018 -2.242 1.00 80.00 179 ALA A N 1
ATOM 1465 C CA . ALA A 1 179 ? -11.416 -1.790 -3.617 1.00 80.00 179 ALA A CA 1
ATOM 1466 C C . ALA A 1 179 ? -9.888 -1.875 -3.750 1.00 80.00 179 ALA A C 1
ATOM 1468 O O . ALA A 1 179 ? -9.380 -2.411 -4.726 1.00 80.00 179 ALA A O 1
ATOM 1469 N N . GLU A 1 180 ? -9.154 -1.417 -2.736 1.00 81.62 180 GLU A N 1
ATOM 1470 C CA . GLU A 1 180 ? -7.695 -1.498 -2.706 1.00 81.62 180 GLU A CA 1
ATOM 1471 C C . GLU A 1 180 ? -7.200 -2.944 -2.678 1.00 81.62 180 GLU A C 1
ATOM 1473 O O . GLU A 1 180 ? -6.317 -3.302 -3.445 1.00 81.62 180 GLU A O 1
ATOM 1478 N N . THR A 1 181 ? -7.810 -3.801 -1.860 1.00 83.81 181 THR A N 1
ATOM 1479 C CA . THR A 1 181 ? -7.501 -5.230 -1.808 1.00 83.81 181 THR A CA 1
ATOM 1480 C C . THR A 1 181 ? -7.769 -5.901 -3.151 1.00 83.81 181 THR A C 1
ATOM 1482 O O . THR A 1 181 ? -6.960 -6.717 -3.581 1.00 83.81 181 THR A O 1
ATOM 1485 N N . ILE A 1 182 ? -8.849 -5.535 -3.851 1.00 86.25 182 ILE A N 1
ATOM 1486 C CA . ILE A 1 182 ? -9.125 -6.044 -5.204 1.00 86.25 182 ILE A CA 1
ATOM 1487 C C . ILE A 1 182 ? -8.024 -5.604 -6.177 1.00 86.25 182 ILE A C 1
ATOM 1489 O O . ILE A 1 182 ? -7.460 -6.449 -6.872 1.00 86.25 182 ILE A O 1
ATOM 1493 N N . PHE A 1 183 ? -7.665 -4.315 -6.191 1.00 88.06 183 PHE A N 1
ATOM 1494 C CA . PHE A 1 183 ? -6.574 -3.819 -7.034 1.00 88.06 183 PHE A CA 1
ATOM 1495 C C . PHE A 1 183 ? -5.244 -4.507 -6.717 1.00 88.06 183 PHE A C 1
ATOM 1497 O O . PHE A 1 183 ? -4.540 -4.907 -7.639 1.00 88.06 183 PHE A O 1
ATOM 1504 N N . MET A 1 184 ? -4.930 -4.720 -5.439 1.00 89.88 184 MET A N 1
ATOM 1505 C CA . MET A 1 184 ? -3.709 -5.402 -5.013 1.00 89.88 184 MET A CA 1
ATOM 1506 C C . MET A 1 184 ? -3.690 -6.886 -5.394 1.00 89.88 184 MET A C 1
ATOM 1508 O O . MET A 1 184 ? -2.625 -7.403 -5.723 1.00 89.88 184 MET A O 1
ATOM 1512 N N . ILE A 1 185 ? -4.836 -7.576 -5.410 1.00 89.19 185 ILE A N 1
ATOM 1513 C CA . ILE A 1 185 ? -4.928 -8.955 -5.922 1.00 89.19 185 ILE A CA 1
ATOM 1514 C C . ILE A 1 185 ? -4.606 -8.980 -7.419 1.00 89.19 185 ILE A C 1
ATOM 1516 O O . ILE A 1 185 ? -3.745 -9.753 -7.838 1.00 89.19 185 ILE A O 1
ATOM 1520 N N . ILE A 1 186 ? -5.239 -8.108 -8.212 1.00 91.25 186 ILE A N 1
ATOM 1521 C CA . ILE A 1 186 ? -4.988 -8.014 -9.661 1.00 91.25 186 ILE A CA 1
ATOM 1522 C C . ILE A 1 186 ? -3.516 -7.667 -9.920 1.00 91.25 186 ILE A C 1
ATOM 1524 O O . ILE A 1 186 ? -2.869 -8.302 -10.748 1.00 91.25 186 ILE A O 1
ATOM 1528 N N . PHE A 1 187 ? -2.969 -6.713 -9.166 1.00 92.00 187 PHE A N 1
ATOM 1529 C CA . PHE A 1 187 ? -1.562 -6.318 -9.218 1.00 92.00 187 PHE A CA 1
ATOM 1530 C C . PHE A 1 187 ? -0.621 -7.481 -8.928 1.00 92.00 187 PHE A C 1
ATOM 1532 O O . PHE A 1 187 ? 0.297 -7.739 -9.699 1.00 92.00 187 PHE A O 1
ATOM 1539 N N . THR A 1 188 ? -0.877 -8.224 -7.853 1.00 91.00 188 THR A N 1
ATOM 1540 C CA . THR A 1 188 ? -0.043 -9.363 -7.460 1.00 91.00 188 THR A CA 1
ATOM 1541 C C . THR A 1 188 ? -0.079 -10.455 -8.524 1.00 91.00 188 THR A C 1
ATOM 1543 O O . THR A 1 188 ? 0.971 -10.942 -8.928 1.00 91.00 188 THR A O 1
ATOM 1546 N N . ILE A 1 189 ? -1.265 -10.799 -9.034 1.00 92.31 189 ILE A N 1
ATOM 1547 C CA . ILE A 1 189 ? -1.420 -11.799 -10.101 1.00 92.31 189 ILE A CA 1
ATOM 1548 C C . ILE A 1 189 ? -0.668 -11.358 -11.363 1.00 92.31 189 ILE A C 1
ATOM 1550 O O . ILE A 1 189 ? 0.095 -12.142 -11.926 1.00 92.31 189 ILE A O 1
ATOM 1554 N N . PHE A 1 190 ? -0.831 -10.098 -11.780 1.00 93.00 190 PHE A N 1
ATOM 1555 C CA . PHE A 1 190 ? -0.126 -9.548 -12.936 1.00 93.00 190 PHE A CA 1
ATOM 1556 C C . PHE A 1 190 ? 1.395 -9.637 -12.767 1.00 93.00 190 PHE A C 1
ATOM 1558 O O . PHE A 1 190 ? 2.077 -10.135 -13.660 1.00 93.00 190 PHE A O 1
ATOM 1565 N N . PHE A 1 191 ? 1.931 -9.222 -11.614 1.00 89.62 191 PHE A N 1
ATOM 1566 C CA . PHE A 1 191 ? 3.376 -9.236 -11.375 1.00 89.62 191 PHE A CA 1
ATOM 1567 C C . PHE A 1 191 ? 3.961 -10.638 -11.145 1.00 89.62 191 PHE A C 1
ATOM 1569 O O . PHE A 1 191 ? 5.144 -10.844 -11.419 1.00 89.62 191 PHE A O 1
ATOM 1576 N N . ILE A 1 192 ? 3.152 -11.623 -10.737 1.00 89.00 192 ILE A N 1
ATOM 1577 C CA . ILE A 1 192 ? 3.543 -13.042 -10.767 1.00 89.00 192 ILE A CA 1
ATOM 1578 C C . ILE A 1 192 ? 3.749 -13.494 -12.216 1.00 89.00 192 ILE A C 1
ATOM 1580 O O . ILE A 1 192 ? 4.806 -14.035 -12.539 1.00 89.00 192 ILE A O 1
ATOM 1584 N N . PHE A 1 193 ? 2.785 -13.235 -13.108 1.00 88.50 193 PHE A N 1
ATOM 1585 C CA . PHE A 1 193 ? 2.930 -13.579 -14.527 1.00 88.50 193 PHE A CA 1
ATOM 1586 C C . PHE A 1 193 ? 4.069 -12.810 -15.197 1.00 88.50 193 PHE A C 1
ATOM 1588 O O . PHE A 1 193 ? 4.835 -13.413 -15.946 1.00 88.50 193 PHE A O 1
ATOM 1595 N N . TYR A 1 194 ? 4.225 -11.523 -14.875 1.00 86.19 194 TYR A N 1
ATOM 1596 C CA . TYR A 1 194 ? 5.371 -10.713 -15.284 1.00 86.19 194 TYR A CA 1
ATOM 1597 C C . TYR A 1 194 ? 6.676 -11.406 -14.865 1.00 86.19 194 TYR A C 1
ATOM 1599 O O . TYR A 1 194 ? 7.507 -11.725 -15.706 1.00 86.19 194 TYR A O 1
ATOM 1607 N N . SER A 1 195 ? 6.849 -11.736 -13.582 1.00 82.88 195 SER A N 1
ATOM 1608 C CA . SER A 1 195 ? 8.080 -12.364 -13.087 1.00 82.88 195 SER A CA 1
ATOM 1609 C C . SER A 1 195 ? 8.359 -13.727 -13.729 1.00 82.88 195 SER A C 1
ATOM 1611 O O . SER A 1 195 ? 9.500 -13.997 -14.098 1.00 82.88 195 SER A O 1
ATOM 1613 N N . ILE A 1 196 ? 7.340 -14.568 -13.928 1.00 84.06 196 ILE A N 1
ATOM 1614 C CA . ILE A 1 196 ? 7.488 -15.857 -14.625 1.00 84.06 196 ILE A CA 1
ATOM 1615 C C . ILE A 1 196 ? 7.900 -15.644 -16.088 1.00 84.06 196 ILE A C 1
ATOM 1617 O O . ILE A 1 196 ? 8.730 -16.383 -16.611 1.00 84.06 196 ILE A O 1
ATOM 1621 N N . PHE A 1 197 ? 7.343 -14.636 -16.759 1.00 80.56 197 PHE A N 1
ATOM 1622 C CA . PHE A 1 197 ? 7.679 -14.336 -18.147 1.00 80.56 197 PHE A CA 1
ATOM 1623 C C . PHE A 1 197 ? 9.114 -13.812 -18.281 1.00 80.56 197 PHE A C 1
ATOM 1625 O O . PHE A 1 197 ? 9.862 -14.320 -19.114 1.00 80.56 197 PHE A O 1
ATOM 1632 N N . PHE A 1 198 ? 9.522 -12.873 -17.417 1.00 75.38 198 PHE A N 1
ATOM 1633 C CA . PHE A 1 198 ? 10.865 -12.284 -17.443 1.00 75.38 198 PHE A CA 1
ATOM 1634 C C . PHE A 1 198 ? 11.962 -13.158 -16.815 1.00 75.38 198 PHE A C 1
ATOM 1636 O O . PHE A 1 198 ? 13.139 -12.854 -16.969 1.00 75.38 198 PHE A O 1
ATOM 1643 N N . SER A 1 199 ? 11.607 -14.253 -16.136 1.00 71.94 199 SER A N 1
ATOM 1644 C CA . SER A 1 199 ? 12.576 -15.251 -15.651 1.00 71.94 199 SER A CA 1
ATOM 1645 C C . SER A 1 199 ? 12.849 -16.376 -16.649 1.00 71.94 199 SER A C 1
ATOM 1647 O O . SER A 1 199 ? 13.776 -17.154 -16.444 1.00 71.94 199 SER A O 1
ATOM 1649 N N . ARG A 1 200 ? 12.064 -16.488 -17.728 1.00 64.56 200 ARG A N 1
ATOM 1650 C CA . ARG A 1 200 ? 12.315 -17.473 -18.785 1.00 64.56 200 ARG A CA 1
ATOM 1651 C C . ARG A 1 200 ? 13.434 -16.999 -19.713 1.00 64.56 200 ARG A C 1
ATOM 1653 O O . ARG A 1 200 ? 13.464 -15.836 -20.110 1.00 64.56 200 ARG A O 1
ATOM 1660 N N . ASP A 1 201 ? 14.227 -17.950 -20.208 1.00 59.00 201 ASP A N 1
ATOM 1661 C CA . ASP A 1 201 ? 15.272 -17.750 -21.234 1.00 59.00 201 ASP A CA 1
ATOM 1662 C C . ASP A 1 201 ? 14.753 -17.172 -22.569 1.00 59.00 201 ASP A C 1
ATOM 1664 O O . ASP A 1 201 ? 15.532 -16.883 -23.475 1.00 59.00 201 ASP A O 1
ATOM 1668 N N . ILE A 1 202 ? 13.437 -16.964 -22.698 1.00 57.34 202 ILE A N 1
ATOM 1669 C CA . ILE A 1 202 ? 12.791 -16.291 -23.831 1.00 57.34 202 ILE A CA 1
ATOM 1670 C C . ILE A 1 202 ? 13.435 -14.923 -24.083 1.00 57.34 202 ILE A C 1
ATOM 1672 O O . ILE A 1 202 ? 13.582 -14.541 -25.236 1.00 57.34 202 ILE A O 1
ATOM 1676 N N . ILE A 1 203 ? 13.876 -14.208 -23.043 1.00 55.19 203 ILE A N 1
ATOM 1677 C CA . ILE A 1 203 ? 14.496 -12.880 -23.191 1.00 55.19 203 ILE A CA 1
ATOM 1678 C C . ILE A 1 203 ? 15.916 -12.976 -23.747 1.00 55.19 203 ILE A C 1
ATOM 1680 O O . ILE A 1 203 ? 16.302 -12.138 -24.553 1.00 55.19 203 ILE A O 1
ATOM 1684 N N . ILE A 1 204 ? 16.664 -14.032 -23.417 1.00 54.38 204 ILE A N 1
ATOM 1685 C CA . ILE A 1 204 ? 18.011 -14.272 -23.965 1.00 54.38 204 ILE A CA 1
ATOM 1686 C C . ILE A 1 204 ? 17.947 -14.469 -25.494 1.00 54.38 204 ILE A C 1
ATOM 1688 O O . ILE A 1 204 ? 18.900 -14.159 -26.204 1.00 54.38 204 ILE A O 1
ATOM 1692 N N . GLN A 1 205 ? 16.804 -14.929 -26.018 1.00 55.50 205 GLN A N 1
ATOM 1693 C CA . GLN A 1 205 ? 16.559 -15.092 -27.456 1.00 55.50 205 GLN A CA 1
ATOM 1694 C C . GLN A 1 205 ? 16.135 -13.791 -28.167 1.00 55.50 205 GLN A C 1
ATOM 1696 O O . GLN A 1 205 ? 16.197 -13.715 -29.395 1.00 55.50 205 GLN A O 1
ATOM 1701 N N . ILE A 1 206 ? 15.712 -12.762 -27.425 1.00 58.81 206 ILE A N 1
ATOM 1702 C CA . ILE A 1 206 ? 15.329 -11.447 -27.952 1.00 58.81 206 ILE A CA 1
ATOM 1703 C C . ILE A 1 206 ? 16.606 -10.600 -28.037 1.00 58.81 206 ILE A C 1
ATOM 1705 O O . ILE A 1 206 ? 17.066 -10.080 -27.029 1.00 58.81 206 ILE A O 1
ATOM 1709 N N . GLN A 1 207 ? 17.200 -10.556 -29.236 1.00 51.59 207 GLN A N 1
ATOM 1710 C CA . GLN A 1 207 ? 18.388 -9.799 -29.680 1.00 51.59 207 GLN A CA 1
ATOM 1711 C C . GLN A 1 207 ? 19.118 -8.921 -28.634 1.00 51.59 207 GLN A C 1
ATOM 1713 O O . GLN A 1 207 ? 18.542 -8.028 -28.013 1.00 51.59 207 GLN A O 1
ATOM 1718 N N . HIS A 1 208 ? 20.439 -9.122 -28.549 1.00 54.75 208 HIS A N 1
ATOM 1719 C CA . HIS A 1 208 ? 21.396 -8.545 -27.591 1.00 54.75 208 HIS A CA 1
ATOM 1720 C C . HIS A 1 208 ? 21.211 -7.063 -27.180 1.00 54.75 208 HIS A C 1
ATOM 1722 O O . HIS A 1 208 ? 21.526 -6.736 -26.038 1.00 54.75 208 HIS A O 1
ATOM 1728 N N . GLU A 1 209 ? 20.702 -6.178 -28.044 1.00 52.50 209 GLU A N 1
ATOM 1729 C CA . GLU A 1 209 ? 20.511 -4.745 -27.739 1.00 52.50 209 GLU A CA 1
ATOM 1730 C C . GLU A 1 209 ? 19.207 -4.457 -26.972 1.00 52.50 209 GLU A C 1
ATOM 1732 O O . GLU A 1 209 ? 19.204 -3.717 -25.988 1.00 52.50 209 GLU A O 1
ATOM 1737 N N . SER A 1 210 ? 18.101 -5.111 -27.337 1.00 59.12 210 SER A N 1
ATOM 1738 C CA . SER A 1 210 ? 16.815 -4.982 -26.632 1.00 59.12 210 SER A CA 1
ATOM 1739 C C . SER A 1 210 ? 16.822 -5.606 -25.230 1.00 59.12 210 SER A C 1
ATOM 1741 O O . SER A 1 210 ? 16.082 -5.165 -24.349 1.00 59.12 210 SER A O 1
ATOM 1743 N N . TYR A 1 211 ? 17.684 -6.601 -24.999 1.00 63.47 211 TYR A N 1
ATOM 1744 C CA . TYR A 1 211 ? 17.832 -7.284 -23.711 1.00 63.47 211 TYR A CA 1
ATOM 1745 C C . TYR A 1 211 ? 18.232 -6.325 -22.580 1.00 63.47 211 TYR A C 1
ATOM 1747 O O . TYR A 1 211 ? 17.610 -6.314 -21.516 1.00 63.47 211 TYR A O 1
ATOM 1755 N N . GLN A 1 212 ? 19.255 -5.495 -22.810 1.00 64.50 212 GLN A N 1
ATOM 1756 C CA . GLN A 1 212 ? 19.759 -4.561 -21.798 1.00 64.50 212 GLN A CA 1
ATOM 1757 C C . GLN A 1 212 ? 18.691 -3.537 -21.400 1.00 64.50 212 GLN A C 1
ATOM 1759 O O . GLN A 1 212 ? 18.526 -3.240 -20.216 1.00 64.50 212 GLN A O 1
ATOM 1764 N N . MET A 1 213 ? 17.906 -3.073 -22.374 1.00 67.81 213 MET A N 1
ATOM 1765 C CA . MET A 1 213 ? 16.839 -2.104 -22.152 1.00 67.81 213 MET A CA 1
ATOM 1766 C C . MET A 1 213 ? 15.679 -2.679 -21.331 1.00 67.81 213 MET A C 1
ATOM 1768 O O . MET A 1 213 ? 15.216 -2.070 -20.366 1.00 67.81 213 MET A O 1
ATOM 1772 N N . ILE A 1 214 ? 15.251 -3.898 -21.664 1.00 71.19 214 ILE A N 1
ATOM 1773 C CA . ILE A 1 214 ? 14.212 -4.629 -20.929 1.00 71.19 214 ILE A CA 1
ATOM 1774 C C . ILE A 1 214 ? 14.640 -4.894 -19.478 1.00 71.19 214 ILE A C 1
ATOM 1776 O O . ILE A 1 214 ? 13.836 -4.762 -18.544 1.00 71.19 214 ILE A O 1
ATOM 1780 N N . HIS A 1 215 ? 15.912 -5.240 -19.270 1.00 72.50 215 HIS A N 1
ATOM 1781 C CA . HIS A 1 215 ? 16.471 -5.400 -17.932 1.00 72.50 215 HIS A CA 1
ATOM 1782 C C . HIS A 1 215 ? 16.446 -4.088 -17.150 1.00 72.50 215 HIS A C 1
ATOM 1784 O O . HIS A 1 215 ? 15.965 -4.074 -16.015 1.00 72.50 215 HIS A O 1
ATOM 1790 N N . LEU A 1 216 ? 16.891 -2.986 -17.756 1.00 73.19 216 LEU A N 1
ATOM 1791 C CA . LEU A 1 216 ? 16.898 -1.665 -17.127 1.00 73.19 216 LEU A CA 1
ATOM 1792 C C . LEU A 1 216 ? 15.479 -1.219 -16.725 1.00 73.19 216 LEU A C 1
ATOM 1794 O O . LEU A 1 216 ? 15.274 -0.760 -15.602 1.00 73.19 216 LEU A O 1
ATOM 1798 N N . MET A 1 217 ? 14.479 -1.446 -17.583 1.00 75.19 217 MET A N 1
ATOM 1799 C CA . MET A 1 217 ? 13.064 -1.173 -17.281 1.00 75.19 217 MET A CA 1
ATOM 1800 C C . MET A 1 217 ? 12.521 -2.035 -16.142 1.00 75.19 217 MET A C 1
ATOM 1802 O O . MET A 1 217 ? 11.815 -1.546 -15.260 1.00 75.19 217 MET A O 1
ATOM 1806 N N . THR A 1 218 ? 12.876 -3.319 -16.125 1.00 77.44 218 THR A N 1
ATOM 1807 C CA . THR A 1 218 ? 12.461 -4.226 -15.051 1.00 77.44 218 THR A CA 1
ATOM 1808 C C . THR A 1 218 ? 13.028 -3.776 -13.707 1.00 77.44 218 THR A C 1
ATOM 1810 O O . THR A 1 218 ? 12.308 -3.787 -12.708 1.00 77.44 218 THR A O 1
ATOM 1813 N N . TYR A 1 219 ? 14.283 -3.324 -13.671 1.00 77.75 219 TYR A N 1
ATOM 1814 C CA . TYR A 1 219 ? 14.879 -2.758 -12.464 1.00 77.75 219 TYR A CA 1
ATOM 1815 C C . TYR A 1 219 ? 14.276 -1.403 -12.075 1.00 77.75 219 TYR A C 1
ATOM 1817 O O . TYR A 1 219 ? 14.057 -1.163 -10.889 1.00 77.75 219 TYR A O 1
ATOM 1825 N N . PHE A 1 220 ? 13.922 -0.562 -13.048 1.00 82.12 220 PHE A N 1
ATOM 1826 C CA . PHE A 1 220 ? 13.239 0.708 -12.803 1.00 82.12 220 PHE A CA 1
ATOM 1827 C C . PHE A 1 220 ? 11.854 0.528 -12.165 1.00 82.12 220 PHE A C 1
ATOM 1829 O O . PHE A 1 220 ? 11.487 1.298 -11.280 1.00 82.12 220 PHE A O 1
ATOM 1836 N N . PHE A 1 221 ? 11.087 -0.499 -12.550 1.00 84.44 221 PHE A N 1
ATOM 1837 C CA . PHE A 1 221 ? 9.755 -0.743 -11.977 1.00 84.44 221 PHE A CA 1
ATOM 1838 C C . PHE A 1 221 ? 9.779 -1.336 -10.563 1.00 84.44 221 PHE A C 1
ATOM 1840 O O . PHE A 1 221 ? 8.882 -1.056 -9.764 1.00 84.44 221 PHE A O 1
ATOM 1847 N N . GLN A 1 222 ? 10.800 -2.124 -10.219 1.00 84.25 222 GLN A N 1
ATOM 1848 C CA . GLN A 1 222 ? 10.934 -2.779 -8.909 1.00 84.25 222 GLN A CA 1
ATOM 1849 C C . GLN A 1 222 ? 10.746 -1.863 -7.682 1.00 84.25 222 GLN A C 1
ATOM 1851 O O . GLN A 1 222 ? 9.959 -2.238 -6.806 1.00 84.25 222 GLN A O 1
ATOM 1856 N N . PRO A 1 223 ? 11.394 -0.685 -7.566 1.00 83.50 223 PRO A N 1
ATOM 1857 C CA . PRO A 1 223 ? 11.208 0.197 -6.413 1.00 83.50 223 PRO A CA 1
ATOM 1858 C C . PRO A 1 223 ? 9.761 0.707 -6.289 1.00 83.50 223 PRO A C 1
ATOM 1860 O O . PRO A 1 223 ? 9.239 0.789 -5.175 1.00 83.50 223 PRO A O 1
ATOM 1863 N N . PHE A 1 224 ? 9.071 0.969 -7.407 1.00 87.88 224 PHE A N 1
ATOM 1864 C CA . PHE A 1 224 ? 7.658 1.372 -7.406 1.00 87.88 224 PHE A CA 1
ATOM 1865 C C . PHE A 1 224 ? 6.732 0.230 -6.976 1.00 87.88 224 PHE A C 1
ATOM 1867 O O . PHE A 1 224 ? 5.824 0.426 -6.169 1.00 87.88 224 PHE A O 1
ATOM 1874 N N . ILE A 1 225 ? 6.979 -0.983 -7.470 1.00 87.44 225 ILE A N 1
ATOM 1875 C CA . ILE A 1 225 ? 6.206 -2.173 -7.090 1.00 87.44 225 ILE A CA 1
ATOM 1876 C C . ILE A 1 225 ? 6.351 -2.427 -5.587 1.00 87.44 225 ILE A C 1
ATOM 1878 O O . ILE A 1 225 ? 5.359 -2.625 -4.883 1.00 87.44 225 ILE A O 1
ATOM 1882 N N . MET A 1 226 ? 7.581 -2.369 -5.073 1.00 83.69 226 MET A N 1
ATOM 1883 C CA . MET A 1 226 ? 7.854 -2.596 -3.656 1.00 83.69 226 MET A CA 1
ATOM 1884 C C . MET A 1 226 ? 7.232 -1.529 -2.763 1.00 83.69 226 MET A C 1
ATOM 1886 O O . MET A 1 226 ? 6.629 -1.879 -1.748 1.00 83.69 226 MET A O 1
ATOM 1890 N N . ILE A 1 227 ? 7.318 -0.244 -3.125 1.00 83.88 227 ILE A N 1
ATOM 1891 C CA . ILE A 1 227 ? 6.717 0.799 -2.287 1.00 83.88 227 ILE A CA 1
ATOM 1892 C C . ILE A 1 227 ? 5.189 0.702 -2.261 1.00 83.88 227 ILE A C 1
ATOM 1894 O O . ILE A 1 227 ? 4.595 0.940 -1.212 1.00 83.88 227 ILE A O 1
ATOM 1898 N N . ILE A 1 228 ? 4.554 0.269 -3.358 1.00 87.06 228 ILE A N 1
ATOM 1899 C CA . ILE A 1 228 ? 3.111 -0.009 -3.394 1.00 87.06 228 ILE A CA 1
ATOM 1900 C C . ILE A 1 228 ? 2.746 -1.122 -2.402 1.00 87.06 228 ILE A C 1
ATOM 1902 O O . ILE A 1 228 ? 1.791 -0.960 -1.636 1.00 87.06 228 ILE A O 1
ATOM 1906 N N . PHE A 1 229 ? 3.514 -2.218 -2.368 1.00 85.44 229 PHE A N 1
ATOM 1907 C CA . PHE A 1 229 ? 3.299 -3.311 -1.411 1.00 85.44 229 PHE A CA 1
ATOM 1908 C C . PHE A 1 229 ? 3.535 -2.881 0.038 1.00 85.44 229 PHE A C 1
ATOM 1910 O O . PHE A 1 229 ? 2.700 -3.165 0.898 1.00 85.44 229 PHE A O 1
ATOM 1917 N N . VAL A 1 230 ? 4.636 -2.179 0.319 1.00 81.81 230 VAL A N 1
ATOM 1918 C CA . VAL A 1 230 ? 4.948 -1.688 1.671 1.00 81.81 230 VAL A CA 1
ATOM 1919 C C . VAL A 1 230 ? 3.869 -0.719 2.152 1.00 81.81 230 VAL A C 1
ATOM 1921 O O . VAL A 1 230 ? 3.359 -0.880 3.261 1.00 81.81 230 VAL A O 1
ATOM 1924 N N . ASP A 1 231 ? 3.463 0.241 1.317 1.00 81.81 231 ASP A N 1
ATOM 1925 C CA . ASP A 1 231 ? 2.401 1.189 1.661 1.00 81.81 231 ASP A CA 1
ATOM 1926 C C . ASP A 1 231 ? 1.061 0.473 1.872 1.00 81.81 231 ASP A C 1
ATOM 1928 O O . ASP A 1 231 ? 0.340 0.817 2.799 1.00 81.81 231 ASP A O 1
ATOM 1932 N N . TYR A 1 232 ? 0.743 -0.565 1.087 1.00 84.94 232 TYR A N 1
ATOM 1933 C CA . TYR A 1 232 ? -0.463 -1.380 1.289 1.00 84.94 232 TYR A CA 1
ATOM 1934 C C . TYR A 1 232 ? -0.453 -2.153 2.618 1.00 84.94 232 TYR A C 1
ATOM 1936 O O . TYR A 1 232 ? -1.460 -2.171 3.327 1.00 84.94 232 TYR A O 1
ATOM 1944 N N . ILE A 1 233 ? 0.678 -2.762 2.989 1.00 81.50 233 ILE A N 1
ATOM 1945 C CA . ILE A 1 233 ? 0.818 -3.455 4.280 1.00 81.50 233 ILE A CA 1
ATOM 1946 C C . ILE A 1 233 ? 0.633 -2.457 5.428 1.00 81.50 233 ILE A C 1
ATOM 1948 O O . ILE A 1 233 ? -0.137 -2.722 6.353 1.00 81.50 233 ILE A O 1
ATOM 1952 N N . ILE A 1 234 ? 1.284 -1.292 5.352 1.00 79.06 234 ILE A N 1
ATOM 1953 C CA . ILE A 1 234 ? 1.133 -0.233 6.358 1.00 79.06 234 ILE A CA 1
ATOM 1954 C C . ILE A 1 234 ? -0.327 0.241 6.421 1.00 79.06 234 ILE A C 1
ATOM 1956 O O . ILE A 1 234 ? -0.871 0.369 7.519 1.00 79.06 234 ILE A O 1
ATOM 1960 N N . ASP A 1 235 ? -0.982 0.432 5.275 1.00 78.06 235 ASP A N 1
ATOM 1961 C CA . ASP A 1 235 ? -2.390 0.827 5.185 1.00 78.06 235 ASP A CA 1
ATOM 1962 C C . ASP A 1 235 ? -3.306 -0.163 5.920 1.00 78.06 235 ASP A C 1
ATOM 1964 O O . ASP A 1 235 ? -4.066 0.251 6.793 1.00 78.06 235 ASP A O 1
ATOM 1968 N N . ILE A 1 236 ? -3.189 -1.468 5.644 1.00 76.88 236 ILE A N 1
ATOM 1969 C CA . ILE A 1 236 ? -4.019 -2.506 6.284 1.00 76.88 236 ILE A CA 1
ATOM 1970 C C . ILE A 1 236 ? -3.787 -2.577 7.797 1.00 76.88 236 ILE A C 1
ATOM 1972 O O . ILE A 1 236 ? -4.708 -2.878 8.558 1.00 76.88 236 ILE A O 1
ATOM 1976 N N . THR A 1 237 ? -2.558 -2.326 8.257 1.00 75.19 237 THR A N 1
ATOM 1977 C CA . THR A 1 237 ? -2.263 -2.343 9.700 1.00 75.19 237 THR A CA 1
ATOM 1978 C C . THR A 1 237 ? -2.879 -1.158 10.445 1.00 75.19 237 THR A C 1
ATOM 1980 O O . THR A 1 237 ? -3.044 -1.214 11.670 1.00 75.19 237 THR A O 1
ATOM 1983 N N . LYS A 1 238 ? -3.261 -0.084 9.741 1.00 74.62 238 LYS A N 1
ATOM 1984 C CA . LYS A 1 238 ? -3.871 1.088 10.365 1.00 74.62 238 LYS A CA 1
ATOM 1985 C C . LYS A 1 238 ? -5.353 0.882 10.605 1.00 74.62 238 LYS A C 1
ATOM 1987 O O . LYS A 1 238 ? -6.161 0.799 9.694 1.00 74.62 238 LYS A O 1
ATOM 1992 N N . LYS A 1 239 ? -5.730 0.965 11.877 1.00 73.56 239 LYS A N 1
ATOM 1993 C CA . LYS A 1 239 ? -7.140 1.059 12.273 1.00 73.56 239 LYS A CA 1
ATOM 1994 C C . LYS A 1 239 ? -7.715 2.457 12.053 1.00 73.56 239 LYS A C 1
ATOM 1996 O O . LYS A 1 239 ? -8.894 2.589 11.765 1.00 73.56 239 LYS A O 1
ATOM 2001 N N . ILE A 1 240 ? -6.892 3.496 12.212 1.00 73.31 240 ILE A N 1
ATOM 2002 C CA . ILE A 1 240 ? -7.299 4.906 12.162 1.00 73.31 240 ILE A CA 1
ATOM 2003 C C . ILE A 1 240 ? -6.288 5.672 11.312 1.00 73.31 240 ILE A C 1
ATOM 2005 O O . ILE A 1 240 ? -5.080 5.636 11.581 1.00 73.31 240 ILE A O 1
ATOM 2009 N N . TYR A 1 241 ? -6.772 6.411 10.315 1.00 74.56 241 TYR A N 1
ATOM 2010 C CA . TYR A 1 241 ? -5.912 7.303 9.546 1.00 74.56 241 TYR A CA 1
ATOM 2011 C C . TYR A 1 241 ? -5.531 8.558 10.327 1.00 74.56 241 TYR A C 1
ATOM 2013 O O . TYR A 1 241 ? -6.362 9.239 10.925 1.00 74.56 241 TYR A O 1
ATOM 2021 N N . THR A 1 242 ? -4.238 8.892 10.280 1.00 75.50 242 THR A N 1
ATOM 2022 C CA . THR A 1 242 ? -3.704 10.133 10.845 1.00 75.50 242 THR A CA 1
ATOM 2023 C C . THR A 1 242 ? -3.387 11.129 9.733 1.00 75.50 242 THR A C 1
ATOM 2025 O O . THR A 1 242 ? -2.951 10.753 8.644 1.00 75.50 242 THR A O 1
ATOM 2028 N N . LYS A 1 243 ? -3.545 12.429 10.021 1.00 77.75 243 LYS A N 1
ATOM 2029 C CA . LYS A 1 243 ? -3.259 13.517 9.064 1.00 77.75 243 LYS A CA 1
ATOM 2030 C C . LYS A 1 243 ? -1.836 13.443 8.501 1.00 77.75 243 LYS A C 1
ATOM 2032 O O . LYS A 1 243 ? -1.627 13.636 7.308 1.00 77.75 243 LYS A O 1
ATOM 2037 N N . LYS A 1 244 ? -0.859 13.140 9.364 1.00 78.75 244 LYS A N 1
ATOM 2038 C CA . LYS A 1 244 ? 0.552 13.020 8.973 1.00 78.75 244 LYS A CA 1
ATOM 2039 C C . LYS A 1 244 ? 0.748 11.872 7.985 1.00 78.75 244 LYS A C 1
ATOM 2041 O O . LYS A 1 244 ? 1.345 12.097 6.941 1.00 78.75 244 LYS A O 1
ATOM 2046 N N . TYR A 1 245 ? 0.195 10.692 8.277 1.00 80.12 245 TYR A N 1
ATOM 2047 C CA . TYR A 1 245 ? 0.282 9.540 7.379 1.00 80.12 245 TYR A CA 1
ATOM 2048 C C . TYR A 1 245 ? -0.310 9.842 5.998 1.00 80.12 245 TYR A C 1
ATOM 2050 O O . TYR A 1 245 ? 0.367 9.648 4.993 1.00 80.12 245 TYR A O 1
ATOM 2058 N N . LEU A 1 246 ? -1.523 10.407 5.947 1.00 81.25 246 LEU A N 1
ATOM 2059 C CA . LEU A 1 246 ? -2.166 10.749 4.676 1.00 81.25 246 LEU A CA 1
ATOM 2060 C C . LEU A 1 246 ? -1.327 11.730 3.850 1.00 81.25 246 LEU A C 1
ATOM 2062 O O . LEU A 1 246 ? -1.233 11.565 2.637 1.00 81.25 246 LEU A O 1
ATOM 2066 N N . LYS A 1 247 ? -0.674 12.714 4.486 1.00 82.69 247 LYS A N 1
ATOM 2067 C CA . LYS A 1 247 ? 0.228 13.646 3.793 1.00 82.69 247 LYS A CA 1
ATOM 2068 C C . LYS A 1 247 ? 1.429 12.919 3.178 1.00 82.69 247 LYS A C 1
ATOM 2070 O O . LYS A 1 247 ? 1.733 13.155 2.013 1.00 82.69 247 LYS A O 1
ATOM 2075 N N . TYR A 1 248 ? 2.078 12.029 3.932 1.00 80.50 248 TYR A N 1
ATOM 2076 C CA . TYR A 1 248 ? 3.218 11.254 3.431 1.00 80.50 248 TYR A CA 1
ATOM 2077 C C . TYR A 1 248 ? 2.817 10.298 2.304 1.00 80.50 248 TYR A C 1
ATOM 2079 O O . TYR A 1 248 ? 3.437 10.332 1.246 1.00 80.50 248 TYR A O 1
ATOM 2087 N N . SER A 1 249 ? 1.749 9.515 2.484 1.00 82.12 249 SER A N 1
ATOM 2088 C CA . SER A 1 249 ? 1.254 8.601 1.446 1.00 82.12 249 SER A CA 1
ATOM 2089 C C . SER A 1 249 ? 0.834 9.368 0.181 1.00 82.12 249 SER A C 1
ATOM 2091 O O . SER A 1 249 ? 1.154 8.955 -0.929 1.00 82.12 249 SER A O 1
ATOM 2093 N N . THR A 1 250 ? 0.201 10.541 0.311 1.00 85.38 250 THR A N 1
ATOM 2094 C CA . THR A 1 250 ? -0.122 11.406 -0.845 1.00 85.38 250 THR A CA 1
ATOM 2095 C C . THR A 1 250 ? 1.139 11.882 -1.568 1.00 85.38 250 THR A C 1
ATOM 2097 O O . THR A 1 250 ? 1.179 11.837 -2.792 1.00 85.38 250 THR A O 1
ATOM 2100 N N . LEU A 1 251 ? 2.172 12.306 -0.832 1.00 86.38 251 LEU A N 1
ATOM 2101 C CA . LEU A 1 251 ? 3.427 12.786 -1.416 1.00 86.38 251 LEU A CA 1
ATOM 2102 C C . LEU A 1 251 ? 4.171 11.675 -2.163 1.00 86.38 251 LEU A C 1
ATOM 2104 O O . LEU A 1 251 ? 4.630 11.909 -3.276 1.00 86.38 251 LEU A O 1
ATOM 2108 N N . ILE A 1 252 ? 4.240 10.471 -1.588 1.00 85.12 252 ILE A N 1
ATOM 2109 C CA . ILE A 1 252 ? 4.862 9.309 -2.239 1.00 85.12 252 ILE A CA 1
ATOM 2110 C C . ILE A 1 252 ? 4.099 8.951 -3.518 1.00 85.12 252 ILE A C 1
ATOM 2112 O O . ILE A 1 252 ? 4.707 8.858 -4.579 1.00 85.12 252 ILE A O 1
ATOM 2116 N N . ASN A 1 253 ? 2.770 8.820 -3.454 1.00 86.19 253 ASN A N 1
ATOM 2117 C CA . ASN A 1 253 ? 1.965 8.485 -4.633 1.00 86.19 253 ASN A CA 1
ATOM 2118 C C . ASN A 1 253 ? 2.071 9.565 -5.724 1.00 86.19 253 ASN A C 1
ATOM 2120 O O . ASN A 1 253 ? 2.231 9.237 -6.898 1.00 86.19 253 ASN A O 1
ATOM 2124 N N . LEU A 1 254 ? 2.065 10.849 -5.353 1.00 88.56 254 LEU A N 1
ATOM 2125 C CA . LEU A 1 254 ? 2.278 11.946 -6.299 1.00 88.56 254 LEU A CA 1
ATOM 2126 C C . LEU A 1 254 ? 3.664 11.872 -6.950 1.00 88.56 254 LEU A C 1
ATOM 2128 O O . LEU A 1 254 ? 3.767 12.015 -8.166 1.00 88.56 254 LEU A O 1
ATOM 2132 N N . PHE A 1 255 ? 4.709 11.605 -6.161 1.00 87.94 255 PHE A N 1
ATOM 2133 C CA . PHE A 1 255 ? 6.059 11.412 -6.680 1.00 87.94 255 PHE A CA 1
ATOM 2134 C C . PHE A 1 255 ? 6.094 10.268 -7.698 1.00 87.94 255 PHE A C 1
ATOM 2136 O O . PHE A 1 255 ? 6.543 10.491 -8.816 1.00 87.94 255 PHE A O 1
ATOM 2143 N N . THR A 1 256 ? 5.518 9.097 -7.380 1.00 86.44 256 THR A N 1
ATOM 2144 C CA . THR A 1 256 ? 5.477 7.967 -8.330 1.00 86.44 256 THR A CA 1
ATOM 2145 C C . THR A 1 256 ? 4.824 8.338 -9.663 1.00 86.44 256 THR A C 1
ATOM 2147 O O . THR A 1 256 ? 5.354 8.002 -10.717 1.00 86.44 256 THR A O 1
ATOM 2150 N N . LEU A 1 257 ? 3.720 9.091 -9.638 1.00 88.62 257 LEU A N 1
ATOM 2151 C CA . LEU A 1 257 ? 3.024 9.520 -10.853 1.00 88.62 257 LEU A CA 1
ATOM 2152 C C . LEU A 1 257 ? 3.863 10.501 -11.679 1.00 88.62 257 LEU A C 1
ATOM 2154 O O . LEU A 1 257 ? 3.929 10.372 -12.900 1.00 88.62 257 LEU A O 1
ATOM 2158 N N . ILE A 1 258 ? 4.518 11.468 -11.031 1.00 87.56 258 ILE A N 1
ATOM 2159 C CA . ILE A 1 258 ? 5.387 12.440 -11.710 1.00 87.56 258 ILE A CA 1
ATOM 2160 C C . ILE A 1 258 ? 6.574 11.722 -12.357 1.00 87.56 258 ILE A C 1
ATOM 2162 O O . ILE A 1 258 ? 6.838 11.934 -13.538 1.00 87.56 258 ILE A O 1
ATOM 2166 N N . SER A 1 259 ? 7.244 10.837 -11.619 1.00 86.06 259 SER A N 1
ATOM 2167 C CA . SER A 1 259 ? 8.397 10.073 -12.102 1.00 86.06 259 SER A CA 1
ATOM 2168 C C . SER A 1 259 ? 8.066 9.226 -13.327 1.00 86.06 259 SER A C 1
ATOM 2170 O O . SER A 1 259 ? 8.803 9.255 -14.311 1.00 86.06 259 SER A O 1
ATOM 2172 N N . LEU A 1 260 ? 6.934 8.519 -13.302 1.00 85.62 260 LEU A N 1
ATOM 2173 C CA . LEU A 1 260 ? 6.479 7.737 -14.450 1.00 85.62 260 LEU A CA 1
ATOM 2174 C C . LEU A 1 260 ? 6.081 8.622 -15.634 1.00 85.62 260 LEU A C 1
ATOM 2176 O O . LEU A 1 260 ? 6.289 8.233 -16.778 1.00 85.62 260 LEU A O 1
ATOM 2180 N N . THR A 1 261 ? 5.553 9.821 -15.380 1.00 85.56 261 THR A N 1
ATOM 2181 C CA . THR A 1 261 ? 5.138 10.729 -16.462 1.00 85.56 261 THR A CA 1
ATOM 2182 C C . THR A 1 261 ? 6.356 11.301 -17.167 1.00 85.56 261 THR A C 1
ATOM 2184 O O . THR A 1 261 ? 6.395 11.314 -18.394 1.00 85.56 261 THR A O 1
ATOM 2187 N N . ILE A 1 262 ? 7.376 11.699 -16.400 1.00 83.81 262 ILE A N 1
ATOM 2188 C CA . ILE A 1 262 ? 8.677 12.116 -16.935 1.00 83.81 262 ILE A CA 1
ATOM 2189 C C . ILE A 1 262 ? 9.269 10.990 -17.777 1.00 83.81 262 ILE A C 1
ATOM 2191 O O . ILE A 1 262 ? 9.688 11.237 -18.902 1.00 83.81 262 ILE A O 1
ATOM 2195 N N . PHE A 1 263 ? 9.245 9.757 -17.267 1.00 82.31 263 PHE A N 1
ATOM 2196 C CA . PHE A 1 263 ? 9.709 8.599 -18.016 1.00 82.31 263 PHE A CA 1
ATOM 2197 C C . PHE A 1 263 ? 8.960 8.441 -19.345 1.00 82.31 263 PHE A C 1
ATOM 2199 O O . PHE A 1 263 ? 9.591 8.459 -20.392 1.00 82.31 263 PHE A O 1
ATOM 2206 N N . VAL A 1 264 ? 7.627 8.348 -19.342 1.00 81.50 264 VAL A N 1
ATOM 2207 C CA . VAL A 1 264 ? 6.841 8.099 -20.566 1.00 81.50 264 VAL A CA 1
ATOM 2208 C C . VAL A 1 264 ? 6.996 9.222 -21.599 1.00 81.50 264 VAL A C 1
ATOM 2210 O O . VAL A 1 264 ? 7.090 8.934 -22.791 1.00 81.50 264 VAL A O 1
ATOM 2213 N N . VAL A 1 265 ? 7.028 10.485 -21.161 1.00 79.94 265 VAL A N 1
ATOM 2214 C CA . VAL A 1 265 ? 7.087 11.649 -22.061 1.00 79.94 265 VAL A CA 1
ATOM 2215 C C . VAL A 1 265 ? 8.500 11.892 -22.590 1.00 79.94 265 VAL A C 1
ATOM 2217 O O . VAL A 1 265 ? 8.664 12.084 -23.792 1.00 79.94 265 VAL A O 1
ATOM 2220 N N . ASN A 1 266 ? 9.518 11.870 -21.724 1.00 75.44 266 ASN A N 1
ATOM 2221 C CA . ASN A 1 266 ? 10.876 12.261 -22.113 1.00 75.44 266 ASN A CA 1
ATOM 2222 C C . ASN A 1 266 ? 11.686 11.117 -22.726 1.00 75.44 266 ASN A C 1
ATOM 2224 O O . ASN A 1 266 ? 12.605 11.390 -23.487 1.00 75.44 266 ASN A O 1
ATOM 2228 N N . SER A 1 267 ? 11.362 9.855 -22.425 1.00 66.12 267 SER A N 1
ATOM 2229 C CA . SER A 1 267 ? 12.083 8.715 -23.016 1.00 66.12 267 SER A CA 1
ATOM 2230 C C . SER A 1 267 ? 11.695 8.436 -24.466 1.00 66.12 267 SER A C 1
ATOM 2232 O O . SER A 1 267 ? 12.277 7.550 -25.074 1.00 66.12 267 SER A O 1
ATOM 2234 N N . GLY A 1 268 ? 10.669 9.096 -25.018 1.00 62.12 268 GLY A N 1
AT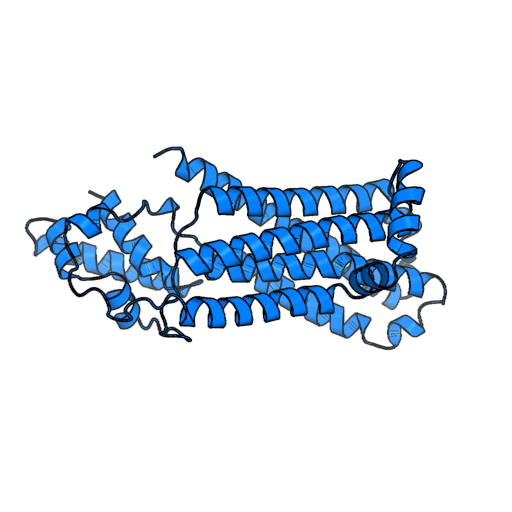OM 2235 C CA . GLY A 1 268 ? 10.105 8.657 -26.295 1.00 62.12 268 GLY A CA 1
ATOM 2236 C C . GLY A 1 268 ? 9.600 7.209 -26.223 1.00 62.12 268 GLY A C 1
ATOM 2237 O O . GLY A 1 268 ? 9.675 6.490 -27.212 1.00 62.12 268 GLY A O 1
ATOM 2238 N N . PHE A 1 269 ? 9.097 6.768 -25.058 1.00 61.00 269 PHE A N 1
ATOM 2239 C CA . PHE A 1 269 ? 8.755 5.375 -24.723 1.00 61.00 269 PHE A CA 1
ATOM 2240 C C . PHE A 1 269 ? 8.037 4.605 -25.847 1.00 61.00 269 PHE A C 1
ATOM 2242 O O . PHE A 1 269 ? 8.336 3.445 -26.112 1.00 61.00 269 PHE A O 1
ATOM 2249 N N . LEU A 1 270 ? 7.091 5.255 -26.529 1.00 60.97 270 LEU A N 1
ATOM 2250 C CA . LEU A 1 270 ? 6.313 4.653 -27.616 1.00 60.97 270 LEU A CA 1
ATOM 2251 C C . LEU A 1 270 ? 7.112 4.440 -28.912 1.00 60.97 270 LEU A C 1
ATOM 2253 O O . LEU A 1 270 ? 6.755 3.562 -29.692 1.00 60.97 270 LEU A O 1
ATOM 2257 N N . HIS A 1 271 ? 8.139 5.254 -29.151 1.00 60.28 271 HIS A N 1
ATOM 2258 C CA . HIS A 1 271 ? 8.945 5.257 -30.370 1.00 60.28 271 HIS A CA 1
ATOM 2259 C C . HIS A 1 271 ? 10.230 4.433 -30.209 1.00 60.28 271 HIS A C 1
ATOM 2261 O O . HIS A 1 271 ? 10.545 3.628 -31.080 1.00 60.28 271 HIS A O 1
ATOM 2267 N N . ASP A 1 272 ? 10.931 4.588 -29.082 1.00 61.97 272 ASP A N 1
ATOM 2268 C CA . ASP A 1 272 ? 12.300 4.074 -28.924 1.00 61.97 272 ASP A CA 1
ATOM 2269 C C . ASP A 1 272 ? 12.390 2.795 -28.075 1.00 61.97 272 ASP A C 1
ATOM 2271 O O . ASP A 1 272 ? 13.388 2.080 -28.138 1.00 61.97 272 ASP A O 1
ATOM 2275 N N . TYR A 1 273 ? 11.352 2.475 -27.290 1.00 67.25 273 TYR A N 1
ATOM 2276 C CA . TYR A 1 273 ? 11.396 1.370 -26.320 1.00 67.25 273 TYR A CA 1
ATOM 2277 C C . TYR A 1 273 ? 10.434 0.218 -26.620 1.00 67.25 273 TYR A C 1
ATOM 2279 O O . TYR A 1 273 ? 10.636 -0.891 -26.118 1.00 67.25 273 TYR A O 1
ATOM 2287 N N . LEU A 1 274 ? 9.385 0.446 -27.413 1.00 69.81 274 LEU A N 1
ATOM 2288 C CA . LEU A 1 274 ? 8.478 -0.627 -27.808 1.00 69.81 274 LEU A CA 1
ATOM 2289 C C . LEU A 1 274 ? 9.094 -1.463 -28.925 1.00 69.81 274 LEU A C 1
ATOM 2291 O O . LEU A 1 274 ? 9.475 -0.955 -29.977 1.00 69.81 274 LEU A O 1
ATOM 2295 N N . LEU A 1 275 ? 9.130 -2.777 -28.716 1.00 71.88 275 LEU A N 1
ATOM 2296 C CA . LEU A 1 275 ? 9.606 -3.702 -29.734 1.00 71.88 275 LEU A CA 1
ATOM 2297 C C . LEU A 1 275 ? 8.655 -3.715 -30.944 1.00 71.88 275 LEU A C 1
ATOM 2299 O O . LEU A 1 275 ? 7.434 -3.628 -30.773 1.00 71.88 275 LEU A O 1
ATOM 2303 N N . PRO A 1 276 ? 9.168 -3.878 -32.173 1.00 70.00 276 PRO A N 1
ATOM 2304 C CA . PRO A 1 276 ? 8.338 -3.916 -33.372 1.00 70.00 276 PRO A CA 1
ATOM 2305 C C . PRO A 1 276 ? 7.357 -5.100 -33.336 1.00 70.00 276 PRO A C 1
ATOM 2307 O O . PRO A 1 276 ? 7.748 -6.267 -33.284 1.00 70.00 276 PRO A O 1
ATOM 2310 N N . LEU A 1 277 ? 6.058 -4.787 -33.398 1.00 65.31 277 LEU A N 1
ATOM 2311 C CA . LEU A 1 277 ? 4.961 -5.747 -33.204 1.00 65.31 277 LEU A CA 1
ATOM 2312 C C . LEU A 1 277 ? 4.840 -6.795 -34.321 1.00 65.31 277 LEU A C 1
ATOM 2314 O O . LEU A 1 277 ? 4.295 -7.870 -34.093 1.00 65.31 277 LEU A O 1
ATOM 2318 N N . ASN A 1 278 ? 5.355 -6.498 -35.516 1.00 63.56 278 ASN A N 1
ATOM 2319 C CA . ASN A 1 278 ? 5.164 -7.328 -36.710 1.00 63.56 278 ASN A CA 1
ATOM 2320 C C . ASN A 1 278 ? 6.190 -8.465 -36.853 1.00 63.56 278 ASN A C 1
ATOM 2322 O O . ASN A 1 278 ? 6.107 -9.227 -37.812 1.00 63.56 278 ASN A O 1
ATOM 2326 N N . ILE A 1 279 ? 7.169 -8.571 -35.945 1.00 65.75 279 ILE A N 1
ATOM 2327 C CA . ILE A 1 279 ? 8.298 -9.503 -36.097 1.00 65.75 279 ILE A CA 1
ATOM 2328 C C . ILE A 1 279 ? 8.064 -10.815 -35.341 1.00 65.75 279 ILE A C 1
ATOM 2330 O O . ILE A 1 279 ? 8.320 -11.889 -35.879 1.00 65.75 279 ILE A O 1
ATOM 2334 N N . ASN A 1 280 ? 7.596 -10.757 -34.091 1.00 72.44 280 ASN A N 1
ATOM 2335 C CA . ASN A 1 280 ? 7.442 -11.947 -33.256 1.00 72.44 280 ASN A CA 1
ATOM 2336 C C . ASN A 1 280 ? 6.360 -11.740 -32.187 1.00 72.44 280 ASN A C 1
ATOM 2338 O O . ASN A 1 280 ? 6.325 -10.710 -31.518 1.00 72.44 280 ASN A O 1
ATOM 2342 N N . ILE A 1 281 ? 5.538 -12.765 -31.960 1.00 75.94 281 ILE A N 1
ATOM 2343 C CA . ILE A 1 281 ? 4.547 -12.816 -30.875 1.00 75.94 281 ILE A CA 1
ATOM 2344 C C . ILE A 1 281 ? 5.203 -12.551 -29.506 1.00 75.94 281 ILE A C 1
ATOM 2346 O O . ILE A 1 281 ? 4.621 -11.879 -28.654 1.00 75.94 281 ILE A O 1
ATOM 2350 N N . ASN A 1 282 ? 6.444 -13.005 -29.298 1.00 75.44 282 ASN A N 1
ATOM 2351 C CA . ASN A 1 282 ? 7.189 -12.735 -28.065 1.00 75.44 282 ASN A CA 1
ATOM 2352 C C . ASN A 1 282 ? 7.438 -11.233 -27.842 1.00 75.44 282 ASN A C 1
ATOM 2354 O O . ASN A 1 282 ? 7.389 -10.775 -26.703 1.00 75.44 282 ASN A O 1
ATOM 2358 N N . TYR A 1 283 ? 7.647 -10.452 -28.908 1.00 75.81 283 TYR A N 1
ATOM 2359 C CA . TYR A 1 283 ? 7.847 -8.999 -28.814 1.00 75.81 283 TYR A CA 1
ATOM 2360 C C . TYR A 1 283 ? 6.540 -8.298 -28.428 1.00 75.81 283 TYR A C 1
ATOM 2362 O O . TYR A 1 283 ? 6.535 -7.397 -27.589 1.00 75.81 283 TYR A O 1
ATOM 2370 N N . THR A 1 284 ? 5.410 -8.772 -28.963 1.00 78.06 284 THR A N 1
ATOM 2371 C CA . THR A 1 284 ? 4.075 -8.323 -28.548 1.00 78.06 284 THR A CA 1
ATOM 2372 C C . THR A 1 284 ? 3.832 -8.586 -27.061 1.00 78.06 284 THR A C 1
ATOM 2374 O O . THR A 1 284 ? 3.328 -7.706 -26.363 1.00 78.06 284 THR A O 1
ATOM 2377 N N . PHE A 1 285 ? 4.227 -9.757 -26.550 1.00 79.56 285 PHE A N 1
ATOM 2378 C CA . PHE A 1 285 ? 4.095 -10.080 -25.127 1.00 79.56 285 PHE A CA 1
ATOM 2379 C C . PHE A 1 285 ? 4.990 -9.217 -24.231 1.00 79.56 285 PHE A C 1
ATOM 2381 O O . PHE A 1 285 ? 4.514 -8.740 -23.201 1.00 79.56 285 PHE A O 1
ATOM 2388 N N . VAL A 1 286 ? 6.242 -8.956 -24.622 1.00 79.19 286 VAL A N 1
ATOM 2389 C CA . VAL A 1 286 ? 7.130 -8.033 -23.889 1.00 79.19 286 VAL A CA 1
ATOM 2390 C C . VAL A 1 286 ? 6.491 -6.647 -23.778 1.00 79.19 286 VAL A C 1
ATOM 2392 O O . VAL A 1 286 ? 6.349 -6.126 -22.671 1.00 79.19 286 VAL A O 1
ATOM 2395 N N . ASN A 1 287 ? 6.024 -6.082 -24.895 1.00 81.56 287 ASN A N 1
ATOM 2396 C CA . ASN A 1 287 ? 5.358 -4.778 -24.894 1.00 81.56 287 ASN A CA 1
ATOM 2397 C C . ASN A 1 287 ? 4.093 -4.782 -24.030 1.00 81.56 287 ASN A C 1
ATOM 2399 O O . ASN A 1 287 ? 3.874 -3.848 -23.260 1.00 81.56 287 ASN A O 1
ATOM 2403 N N . PHE A 1 288 ? 3.283 -5.842 -24.112 1.00 85.31 288 PHE A N 1
ATOM 2404 C CA . PHE A 1 288 ? 2.096 -6.001 -23.274 1.00 85.31 288 PHE A CA 1
ATOM 2405 C C . PHE A 1 288 ? 2.444 -5.962 -21.783 1.00 85.31 288 PHE A C 1
ATOM 2407 O O . PHE A 1 288 ? 1.783 -5.257 -21.021 1.00 85.31 288 PHE A O 1
ATOM 2414 N N . PHE A 1 289 ? 3.492 -6.669 -21.355 1.00 86.12 289 PHE A N 1
ATOM 2415 C CA . PHE A 1 289 ? 3.888 -6.674 -19.951 1.00 86.12 289 PHE A CA 1
ATOM 2416 C C . PHE A 1 289 ? 4.494 -5.345 -19.488 1.00 86.12 289 PHE A C 1
ATOM 2418 O O . PHE A 1 289 ? 4.200 -4.923 -18.372 1.00 86.12 289 PHE A O 1
ATOM 2425 N N . ILE A 1 290 ? 5.298 -4.668 -20.311 1.00 84.56 290 ILE A N 1
ATOM 2426 C CA . ILE A 1 290 ? 5.901 -3.372 -19.948 1.00 84.56 290 ILE A CA 1
ATOM 2427 C C . ILE A 1 290 ? 4.821 -2.284 -19.867 1.00 84.56 290 ILE A C 1
ATOM 2429 O O . ILE A 1 290 ? 4.724 -1.577 -18.861 1.00 84.56 290 ILE A O 1
ATOM 2433 N N . ILE A 1 291 ? 3.961 -2.180 -20.886 1.00 86.38 291 ILE A N 1
ATOM 2434 C CA . ILE A 1 291 ? 2.831 -1.238 -20.891 1.00 86.38 291 ILE A CA 1
ATOM 2435 C C . ILE A 1 291 ? 1.864 -1.577 -19.751 1.00 86.38 291 ILE A C 1
ATOM 2437 O O . ILE A 1 291 ? 1.424 -0.689 -19.020 1.00 86.38 291 ILE A O 1
ATOM 2441 N N . GLY A 1 292 ? 1.567 -2.863 -19.560 1.00 87.69 292 GLY A N 1
ATOM 2442 C CA . GLY A 1 292 ? 0.733 -3.343 -18.466 1.00 87.69 292 GLY A CA 1
ATOM 2443 C C . GLY A 1 292 ? 1.301 -2.959 -17.100 1.00 87.69 292 GLY A C 1
ATOM 2444 O O . GLY A 1 292 ? 0.561 -2.443 -16.267 1.00 87.69 292 GLY A O 1
ATOM 2445 N N . ALA A 1 293 ? 2.610 -3.118 -16.879 1.00 88.12 293 ALA A N 1
ATOM 2446 C CA . ALA A 1 293 ? 3.266 -2.730 -15.631 1.00 88.12 293 ALA A CA 1
ATOM 2447 C C . ALA A 1 293 ? 3.113 -1.228 -15.357 1.00 88.12 293 ALA A C 1
ATOM 2449 O O . ALA A 1 293 ? 2.705 -0.853 -14.256 1.00 88.12 293 ALA A O 1
ATOM 2450 N N . LEU A 1 294 ? 3.344 -0.378 -16.364 1.00 89.12 294 LEU A N 1
ATOM 2451 C CA . LEU A 1 294 ? 3.125 1.067 -16.255 1.00 89.12 294 LEU A CA 1
ATOM 2452 C C . LEU A 1 294 ? 1.678 1.391 -15.877 1.00 89.12 294 LEU A C 1
ATOM 2454 O O . LEU A 1 294 ? 1.448 2.083 -14.886 1.00 89.12 294 LEU A O 1
ATOM 2458 N N . ILE A 1 295 ? 0.702 0.861 -16.621 1.00 89.88 295 ILE A N 1
ATOM 2459 C CA . ILE A 1 295 ? -0.728 1.106 -16.376 1.00 89.88 295 ILE A CA 1
ATOM 2460 C C . ILE A 1 295 ? -1.122 0.662 -14.966 1.00 89.88 295 ILE A C 1
ATOM 2462 O O . ILE A 1 295 ? -1.842 1.382 -14.270 1.00 89.88 295 ILE A O 1
ATOM 2466 N N . MET A 1 296 ? -0.639 -0.498 -14.520 1.00 90.94 296 MET A N 1
ATOM 2467 C CA . MET A 1 296 ? -0.946 -1.039 -13.198 1.00 90.94 296 MET A CA 1
ATOM 2468 C C . MET A 1 296 ? -0.387 -0.159 -12.076 1.00 90.94 296 MET A C 1
ATOM 2470 O O . MET A 1 296 ? -1.123 0.169 -11.141 1.00 90.94 296 MET A O 1
ATOM 2474 N N . ILE A 1 297 ? 0.875 0.274 -12.182 1.00 90.62 297 ILE A N 1
ATOM 2475 C CA . ILE A 1 297 ? 1.495 1.174 -11.198 1.00 90.62 297 ILE A CA 1
ATOM 2476 C C . ILE A 1 297 ? 0.754 2.522 -11.183 1.00 90.62 297 ILE A C 1
ATOM 2478 O O . ILE A 1 297 ? 0.355 2.989 -10.115 1.00 90.62 297 ILE A O 1
ATOM 2482 N N . TYR A 1 298 ? 0.470 3.101 -12.354 1.00 89.81 298 TYR A N 1
ATOM 2483 C CA . TYR A 1 298 ? -0.302 4.342 -12.475 1.00 89.81 298 TYR A CA 1
ATOM 2484 C C . TYR A 1 298 ? -1.675 4.252 -11.817 1.00 89.81 298 TYR A C 1
ATOM 2486 O O . TYR A 1 298 ? -2.058 5.135 -11.048 1.00 89.81 298 TYR A O 1
ATOM 2494 N N . THR A 1 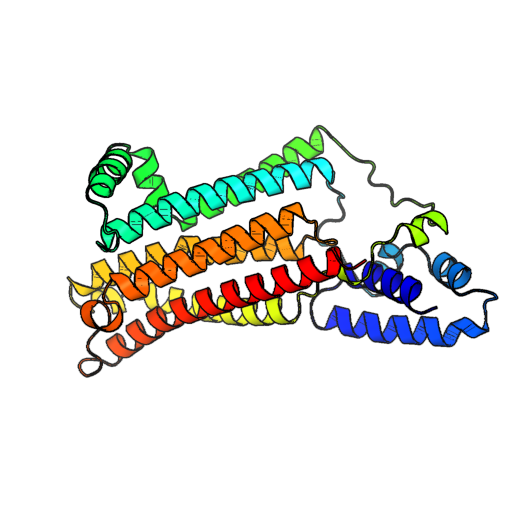299 ? -2.419 3.189 -12.116 1.00 89.94 299 THR A N 1
ATOM 2495 C CA . THR A 1 299 ? -3.801 3.026 -11.656 1.00 89.94 299 THR A CA 1
ATOM 2496 C C . THR A 1 299 ? -3.863 2.951 -10.134 1.00 89.94 299 THR A C 1
ATOM 2498 O O . THR A 1 299 ? -4.700 3.615 -9.520 1.00 89.94 299 THR A O 1
ATOM 2501 N N . ILE A 1 300 ? -2.953 2.200 -9.506 1.00 90.19 300 ILE A N 1
ATOM 2502 C CA . ILE A 1 300 ? -2.922 2.064 -8.044 1.00 90.19 300 ILE A CA 1
ATOM 2503 C C . ILE A 1 300 ? -2.481 3.360 -7.377 1.00 90.19 300 ILE A C 1
ATOM 2505 O O . ILE A 1 300 ? -3.149 3.807 -6.440 1.00 90.19 300 ILE A O 1
ATOM 2509 N N . SER A 1 301 ? -1.414 3.993 -7.869 1.00 88.38 301 SER A N 1
ATOM 2510 C CA . SER A 1 301 ? -0.945 5.266 -7.317 1.00 88.38 301 SER A CA 1
ATOM 2511 C C . SER A 1 301 ? -2.009 6.360 -7.439 1.00 88.38 301 SER A C 1
ATOM 2513 O O . SER A 1 301 ? -2.246 7.105 -6.485 1.00 88.38 301 SER A O 1
ATOM 2515 N N . LEU A 1 302 ? -2.718 6.429 -8.572 1.00 89.62 302 LEU A N 1
ATOM 2516 C CA . LEU A 1 302 ? -3.811 7.381 -8.784 1.00 89.62 302 LEU A CA 1
ATOM 2517 C C . LEU A 1 302 ? -5.006 7.093 -7.869 1.00 89.62 302 LEU A C 1
ATOM 2519 O O . LEU A 1 302 ? -5.537 8.008 -7.236 1.00 89.62 302 LEU A O 1
ATOM 2523 N N . TYR A 1 303 ? -5.413 5.826 -7.756 1.00 89.69 303 TYR A N 1
ATOM 2524 C CA . TYR A 1 303 ? -6.480 5.417 -6.846 1.00 89.69 303 TYR A CA 1
ATOM 2525 C C . TYR A 1 303 ? -6.153 5.808 -5.396 1.00 89.69 303 TYR A C 1
ATOM 2527 O O . TYR A 1 303 ? -6.982 6.428 -4.718 1.00 89.69 303 TYR A O 1
ATOM 2535 N N . LYS A 1 304 ? -4.931 5.515 -4.930 1.00 85.88 304 LYS A N 1
ATOM 2536 C CA . LYS A 1 304 ? -4.467 5.885 -3.585 1.00 85.88 304 LYS A CA 1
ATOM 2537 C C . LYS A 1 304 ? -4.445 7.395 -3.382 1.00 85.88 304 LYS A C 1
ATOM 2539 O O . LYS A 1 304 ? -4.901 7.868 -2.341 1.00 85.88 304 LYS A O 1
ATOM 2544 N N . LEU A 1 305 ? -3.993 8.158 -4.377 1.00 86.75 305 LEU A N 1
ATOM 2545 C CA . LEU A 1 305 ? -3.997 9.620 -4.333 1.00 86.75 305 LEU A CA 1
ATOM 2546 C C . LEU A 1 305 ? -5.420 10.172 -4.140 1.00 86.75 305 LEU A C 1
ATOM 2548 O O . LEU A 1 305 ? -5.667 10.941 -3.208 1.00 86.75 305 LEU A O 1
ATOM 2552 N N . LEU A 1 306 ? -6.374 9.736 -4.968 1.00 86.12 306 LEU A N 1
ATOM 2553 C CA . LEU A 1 306 ? -7.773 10.174 -4.893 1.00 86.12 306 LEU A CA 1
ATOM 2554 C C . LEU A 1 306 ? -8.427 9.782 -3.562 1.00 86.12 306 LEU A C 1
ATOM 2556 O O . LEU A 1 306 ? -9.120 10.597 -2.940 1.00 86.12 306 LEU A O 1
ATOM 2560 N N . ARG A 1 307 ? -8.175 8.556 -3.090 1.00 84.44 307 ARG A N 1
ATOM 2561 C CA . ARG A 1 307 ? -8.634 8.076 -1.779 1.00 84.44 307 ARG A CA 1
ATOM 2562 C C . ARG A 1 307 ? -8.087 8.956 -0.659 1.00 84.44 307 ARG A C 1
ATOM 2564 O O . ARG A 1 307 ? -8.861 9.421 0.174 1.00 84.44 307 ARG A O 1
ATOM 2571 N N . ASN A 1 308 ? -6.781 9.212 -0.649 1.00 82.75 308 ASN A N 1
ATOM 2572 C CA . ASN A 1 308 ? -6.134 10.000 0.396 1.00 82.75 308 ASN A CA 1
ATOM 2573 C C . ASN A 1 308 ? -6.663 11.438 0.427 1.00 82.75 308 ASN A C 1
ATOM 2575 O O . ASN A 1 308 ? -6.930 11.952 1.511 1.00 82.75 308 ASN A O 1
ATOM 2579 N N . LEU A 1 309 ? -6.898 12.056 -0.735 1.00 80.81 309 LEU A N 1
ATOM 2580 C CA . LEU A 1 309 ? -7.512 13.385 -0.837 1.00 80.81 309 LEU A CA 1
ATOM 2581 C C . LEU A 1 309 ? -8.950 13.401 -0.301 1.00 80.81 309 LEU A C 1
ATOM 2583 O O . LEU A 1 309 ?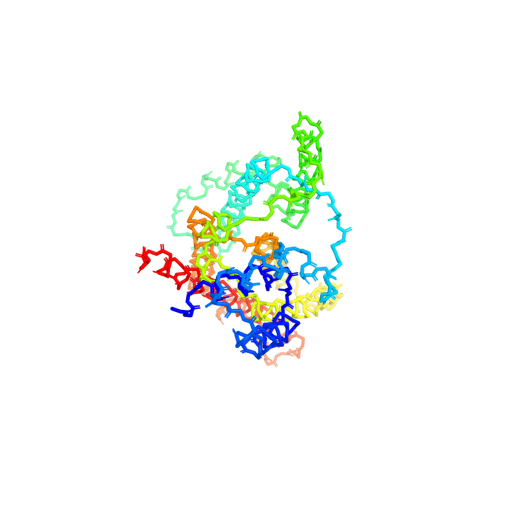 -9.321 14.313 0.444 1.00 80.81 309 LEU A O 1
ATOM 2587 N N . LYS A 1 310 ? -9.758 12.382 -0.624 1.00 80.50 310 LYS A N 1
ATOM 2588 C CA . LYS A 1 310 ? -11.127 12.241 -0.102 1.00 80.50 310 LYS A CA 1
ATOM 2589 C C . LYS A 1 310 ? -11.129 12.068 1.419 1.00 80.50 310 LYS A C 1
ATOM 2591 O O . LYS A 1 310 ? -11.865 12.777 2.109 1.00 80.50 310 LYS A O 1
ATOM 2596 N N . SER A 1 311 ? -10.283 11.178 1.936 1.00 75.12 311 SER A N 1
ATOM 2597 C CA . SER A 1 311 ? -10.122 10.945 3.374 1.00 75.12 311 SER A CA 1
ATOM 2598 C C . SER A 1 311 ? -9.636 12.208 4.081 1.00 75.12 311 SER A C 1
ATOM 2600 O O . SER A 1 311 ? -10.221 12.608 5.083 1.00 75.12 311 SER A O 1
ATOM 2602 N N . TYR A 1 312 ? -8.649 12.909 3.515 1.00 76.56 312 TYR A N 1
ATOM 2603 C CA . TYR A 1 312 ? -8.174 14.188 4.038 1.00 76.56 312 TYR A CA 1
ATOM 2604 C C . TYR A 1 312 ? -9.314 15.208 4.102 1.00 76.56 312 TYR A C 1
ATOM 2606 O O . TYR A 1 312 ? -9.586 15.737 5.170 1.00 76.56 312 TYR A O 1
ATOM 2614 N N . ARG A 1 313 ? -10.080 15.416 3.025 1.00 70.25 313 ARG A N 1
ATOM 2615 C CA . ARG A 1 313 ? -11.224 16.346 3.039 1.00 70.25 313 ARG A CA 1
ATOM 2616 C C . ARG A 1 313 ? -12.269 15.984 4.100 1.00 70.25 313 ARG A C 1
ATOM 2618 O O . ARG A 1 313 ? -12.809 16.881 4.740 1.00 70.25 313 ARG A O 1
ATOM 2625 N N . SER A 1 314 ? -12.536 14.695 4.305 1.00 65.75 314 SER A N 1
ATOM 2626 C CA . SER A 1 314 ? -13.493 14.233 5.320 1.00 65.75 314 SER A CA 1
ATOM 2627 C C . SER A 1 314 ? -13.027 14.476 6.762 1.00 65.75 314 SER A C 1
ATOM 2629 O O . SER A 1 314 ? -13.860 14.721 7.624 1.00 65.75 314 SER A O 1
ATOM 2631 N N . LEU A 1 315 ? -11.712 14.483 7.010 1.00 63.28 315 LEU A N 1
ATOM 2632 C CA . LEU A 1 315 ? -11.093 14.745 8.319 1.00 63.28 315 LEU A CA 1
ATOM 2633 C C . LEU A 1 315 ? -11.037 16.236 8.699 1.00 63.28 315 LEU A C 1
ATOM 2635 O O . LEU A 1 315 ? -10.648 16.568 9.816 1.00 63.28 315 LEU A O 1
ATOM 2639 N N . PHE A 1 316 ? -11.321 17.135 7.752 1.00 58.25 316 PHE A N 1
ATOM 2640 C CA . PHE A 1 316 ? -11.293 18.593 7.943 1.00 58.25 316 PHE A CA 1
ATOM 2641 C C . PHE A 1 316 ? -12.681 19.238 7.842 1.00 58.25 316 PHE A C 1
ATOM 2643 O O . PHE A 1 316 ? -12.789 20.454 7.962 1.00 58.25 316 PHE A O 1
ATOM 2650 N N . ARG A 1 317 ? -13.732 18.445 7.596 1.00 51.59 317 ARG A N 1
ATOM 2651 C CA . ARG A 1 317 ? -15.124 18.918 7.534 1.00 51.59 317 ARG A CA 1
ATOM 2652 C C . ARG A 1 317 ? -15.933 18.619 8.803 1.00 51.59 317 ARG A C 1
ATOM 2654 O O . ARG A 1 317 ? -17.111 18.952 8.817 1.00 51.59 317 ARG A O 1
ATOM 2661 N N . SER A 1 318 ? -15.314 17.973 9.794 1.00 43.38 318 SER A N 1
ATOM 2662 C CA . SER A 1 318 ? -15.877 17.673 11.117 1.00 43.38 318 SER A CA 1
ATOM 2663 C C . SER A 1 318 ? -15.555 18.772 12.115 1.00 43.38 318 SER A C 1
ATOM 2665 O O . SER A 1 318 ? -14.335 19.042 12.253 1.00 43.38 318 SER A O 1
#

Secondary structure (DSSP, 8-state):
-HHHHHHHHHHHHTT--HHHHHHHHHHHHHHHHHHGGGSS-HHHHHHHH--HHHHHHHTT---S------HHHHHHHHHHHHHHHHHHHHHHHHHHHHHTT----TTHHHHHHHHHH-HHHHHHHH-HHHHHHHHHHHHHHHHHHHHHHS-----------HHHHHTSPPGGGS---HHHHHHHHHHHHHHHHHHHHHTSTTTTTS-HHHHHHHHHHHHHHHHHHHHHHHHHHHHHH-SS--HHHHHHHHHHHHHHHHHHHHHHHHTTIIIIISPPTTT-HHHHHHHHHHHHHHHHHHHHHHHHHHHHHHHHHHHT--